Protein AF-0000000080184256 (afdb_homodimer)

Organism: NCBI:txid722731

pLDDT: mean 94.38, std 9.39, range [36.94, 98.94]

Structure (mmCIF, N/CA/C/O backbone):
data_AF-0000000080184256-model_v1
#
loop_
_entity.id
_entity.type
_entity.pdbx_description
1 polymer 'Putative carboxymuconolactone decarboxylase'
#
loop_
_atom_site.group_PDB
_atom_site.id
_atom_site.type_symbol
_atom_site.label_atom_id
_atom_site.label_alt_id
_atom_site.label_comp_id
_atom_site.label_asym_id
_atom_site.label_entity_id
_atom_site.label_seq_id
_atom_site.pdbx_PDB_ins_code
_atom_site.Cartn_x
_atom_site.Cartn_y
_atom_site.Cartn_z
_atom_site.occupancy
_atom_site.B_iso_or_equiv
_atom_site.auth_seq_id
_atom_site.auth_comp_id
_atom_site.auth_asym_id
_atom_site.auth_atom_id
_atom_site.pdbx_PDB_model_num
ATOM 1 N N . MET A 1 1 ? -22.781 -6.664 2.838 1 83.06 1 MET A N 1
ATOM 2 C CA . MET A 1 1 ? -22.875 -5.781 1.681 1 83.06 1 MET A CA 1
ATOM 3 C C . MET A 1 1 ? -21.844 -4.664 1.752 1 83.06 1 MET A C 1
ATOM 5 O O . MET A 1 1 ? -21.531 -4.168 2.836 1 83.06 1 MET A O 1
ATOM 9 N N . THR A 1 2 ? -21.312 -4.293 0.529 1 95.5 2 THR A N 1
ATOM 10 C CA . THR A 1 2 ? -20.312 -3.225 0.438 1 95.5 2 THR A CA 1
ATOM 11 C C . THR A 1 2 ? -20.828 -1.952 1.104 1 95.5 2 THR A C 1
ATOM 13 O O . THR A 1 2 ? -21.969 -1.535 0.863 1 95.5 2 THR A O 1
ATOM 16 N N . ARG A 1 3 ? -20.062 -1.325 1.832 1 97.38 3 ARG A N 1
ATOM 17 C CA . ARG A 1 3 ? -20.5 -0.278 2.75 1 97.38 3 ARG A CA 1
ATOM 18 C C . ARG A 1 3 ? -20.578 1.072 2.045 1 97.38 3 ARG A C 1
ATOM 20 O O . ARG A 1 3 ? -21.078 2.047 2.609 1 97.38 3 ARG A O 1
ATOM 27 N N . ILE A 1 4 ? -20.031 1.193 0.877 1 96.19 4 ILE A N 1
ATOM 28 C CA . ILE A 1 4 ? -20.094 2.404 0.067 1 96.19 4 ILE A CA 1
ATOM 29 C C . ILE A 1 4 ? -20.609 2.062 -1.331 1 96.19 4 ILE A C 1
ATOM 31 O O . ILE A 1 4 ? -20.266 1.012 -1.882 1 96.19 4 ILE A O 1
ATOM 35 N N . PRO A 1 5 ? -21.422 2.965 -1.896 1 94.62 5 PRO A N 1
ATOM 36 C CA . PRO A 1 5 ? -21.828 2.688 -3.273 1 94.62 5 PRO A CA 1
ATOM 37 C C . PRO A 1 5 ? -20.656 2.596 -4.238 1 94.62 5 PRO A C 1
ATOM 39 O O . PRO A 1 5 ? -19.688 3.359 -4.121 1 94.62 5 PRO A O 1
ATOM 42 N N . LEU A 1 6 ? -20.719 1.631 -5.102 1 93.94 6 LEU A N 1
ATOM 43 C CA . LEU A 1 6 ? -19.719 1.516 -6.156 1 93.94 6 LEU A CA 1
ATOM 44 C C . LEU A 1 6 ? -20.031 2.471 -7.305 1 93.94 6 LEU A C 1
ATOM 46 O O . LEU A 1 6 ? -21.203 2.744 -7.594 1 93.94 6 LEU A O 1
ATOM 50 N N . ALA A 1 7 ? -18.938 3.023 -7.816 1 85.06 7 ALA A N 1
ATOM 51 C CA . ALA A 1 7 ? -19.078 4.004 -8.891 1 85.06 7 ALA A CA 1
ATOM 52 C C . ALA A 1 7 ? -20.094 3.543 -9.93 1 85.06 7 ALA A C 1
ATOM 54 O O . ALA A 1 7 ? -20.031 2.404 -10.398 1 85.06 7 ALA A O 1
ATOM 55 N N . SER A 1 8 ? -20.953 4.422 -10.18 1 80.06 8 SER A N 1
ATOM 56 C CA . SER A 1 8 ? -22.062 4.113 -11.078 1 80.06 8 SER A CA 1
ATOM 57 C C . SER A 1 8 ? -22.328 5.266 -12.039 1 80.06 8 SER A C 1
ATOM 59 O O . SER A 1 8 ? -23.125 5.125 -12.977 1 80.06 8 SER A O 1
ATOM 61 N N . THR A 1 9 ? -21.547 6.344 -11.742 1 74.56 9 THR A N 1
ATOM 62 C CA . THR A 1 9 ? -21.734 7.465 -12.664 1 74.56 9 THR A CA 1
ATOM 63 C C . THR A 1 9 ? -21.016 7.207 -13.984 1 74.56 9 THR A C 1
ATOM 65 O O . THR A 1 9 ? -20.047 6.457 -14.031 1 74.56 9 THR A O 1
ATOM 68 N N . ASP A 1 10 ? -21.469 7.984 -14.859 1 74.88 10 ASP A N 1
ATOM 69 C CA . ASP A 1 10 ? -20.906 7.836 -16.203 1 74.88 10 ASP A CA 1
ATOM 70 C C . ASP A 1 10 ? -19.406 8.164 -16.203 1 74.88 10 ASP A C 1
ATOM 72 O O . ASP A 1 10 ? -18.609 7.441 -16.797 1 74.88 10 ASP A O 1
ATOM 76 N N . GLN A 1 11 ? -19.078 9.234 -15.508 1 74.56 11 GLN A N 1
ATOM 77 C CA . GLN A 1 11 ? -17.672 9.648 -15.5 1 74.56 11 GLN A CA 1
ATOM 78 C C . GLN A 1 11 ? -16.797 8.594 -14.836 1 74.56 11 GLN A C 1
ATOM 80 O O . GLN A 1 11 ? -15.727 8.258 -15.352 1 74.56 11 GLN A O 1
ATOM 85 N N . GLN A 1 12 ? -17.234 8.094 -13.75 1 77.5 12 GLN A N 1
ATOM 86 C CA . GLN A 1 12 ? -16.484 7.059 -13.047 1 77.5 12 GLN A CA 1
ATOM 87 C C . GLN A 1 12 ? -16.406 5.777 -13.875 1 77.5 12 GLN A C 1
ATOM 89 O O . GLN A 1 12 ? -15.352 5.145 -13.961 1 77.5 12 GLN A O 1
ATOM 94 N N . LEU A 1 13 ? -17.438 5.578 -14.438 1 76.88 13 LEU A N 1
ATOM 95 C CA . LEU A 1 13 ? -17.516 4.34 -15.203 1 76.88 13 LEU A CA 1
ATOM 96 C C . LEU A 1 13 ? -16.672 4.426 -16.469 1 76.88 13 LEU A C 1
ATOM 98 O O . LEU A 1 13 ? -16.125 3.424 -16.922 1 76.88 13 LEU A O 1
ATOM 102 N N . GLU A 1 14 ? -16.578 5.582 -17.016 1 80 14 GLU A N 1
ATOM 103 C CA . GLU A 1 14 ? -15.742 5.75 -18.203 1 80 14 GLU A CA 1
ATOM 104 C C . GLU A 1 14 ? -14.281 5.441 -17.891 1 80 14 GLU A C 1
ATOM 106 O O . GLU A 1 14 ? -13.594 4.805 -18.703 1 80 14 GLU A O 1
ATOM 111 N N . ARG A 1 15 ? -13.781 5.836 -16.766 1 80.75 15 ARG A N 1
ATOM 112 C CA . ARG A 1 15 ? -12.422 5.535 -16.344 1 80.75 15 ARG A CA 1
ATOM 113 C C . ARG A 1 15 ? -12.203 4.031 -16.203 1 80.75 15 ARG A C 1
ATOM 115 O O . ARG A 1 15 ? -11.195 3.5 -16.656 1 80.75 15 ARG A O 1
ATOM 122 N N . VAL A 1 16 ? -13.164 3.453 -15.625 1 85 16 VAL A N 1
ATOM 123 C CA . VAL A 1 16 ? -13.102 2.012 -15.398 1 85 16 VAL A CA 1
ATOM 124 C C . VAL A 1 16 ? -13.18 1.272 -16.734 1 85 16 VAL A C 1
ATOM 126 O O . VAL A 1 16 ? -12.445 0.312 -16.953 1 85 16 VAL A O 1
ATOM 129 N N . ARG A 1 17 ? -14.047 1.741 -17.594 1 80.69 17 ARG A N 1
ATOM 130 C CA . ARG A 1 17 ? -14.242 1.104 -18.891 1 80.69 17 ARG A CA 1
ATOM 131 C C . ARG A 1 17 ? -12.969 1.177 -19.734 1 80.69 17 ARG A C 1
ATOM 133 O O . ARG A 1 17 ? -12.641 0.235 -20.453 1 80.69 17 ARG A O 1
ATOM 140 N N . GLN A 1 18 ? -12.312 2.193 -19.641 1 79.38 18 GLN A N 1
ATOM 141 C CA . GLN A 1 18 ? -11.062 2.361 -20.375 1 79.38 18 GLN A CA 1
ATOM 142 C C . GLN A 1 18 ? -10.023 1.345 -19.906 1 79.38 18 GLN A C 1
ATOM 144 O O . GLN A 1 18 ? -9.234 0.849 -20.719 1 79.38 18 GLN A O 1
ATOM 149 N N . LEU A 1 19 ? -10.133 0.995 -18.703 1 80.25 19 LEU A N 1
ATOM 150 C CA . LEU A 1 19 ? -9.172 0.064 -18.141 1 80.25 19 LEU A CA 1
ATOM 151 C C . LEU A 1 19 ? -9.547 -1.378 -18.469 1 80.25 19 LEU A C 1
ATOM 153 O O . LEU A 1 19 ? -8.664 -2.232 -18.609 1 80.25 19 LEU A O 1
ATOM 157 N N . THR A 1 20 ? -10.82 -1.619 -18.594 1 80.56 20 THR A N 1
ATOM 158 C CA . THR A 1 20 ? -11.273 -3.002 -18.719 1 80.56 20 THR A CA 1
ATOM 159 C C . THR A 1 20 ? -11.562 -3.352 -20.172 1 80.56 20 THR A C 1
ATOM 161 O O . THR A 1 20 ? -11.828 -4.512 -20.5 1 80.56 20 THR A O 1
ATOM 164 N N . GLY A 1 21 ? -11.453 -2.441 -21.047 1 75.81 21 GLY A N 1
ATOM 165 C CA . GLY A 1 21 ? -11.766 -2.691 -22.438 1 75.81 21 GLY A CA 1
ATOM 166 C C . GLY A 1 21 ? -13.219 -3.051 -22.672 1 75.81 21 GLY A C 1
ATOM 167 O O . GLY A 1 21 ? -13.531 -3.875 -23.547 1 75.81 21 GLY A O 1
ATOM 168 N N . GLY A 1 22 ? -14.055 -2.631 -21.875 1 70.5 22 GLY A N 1
ATOM 169 C CA . GLY A 1 22 ? -15.477 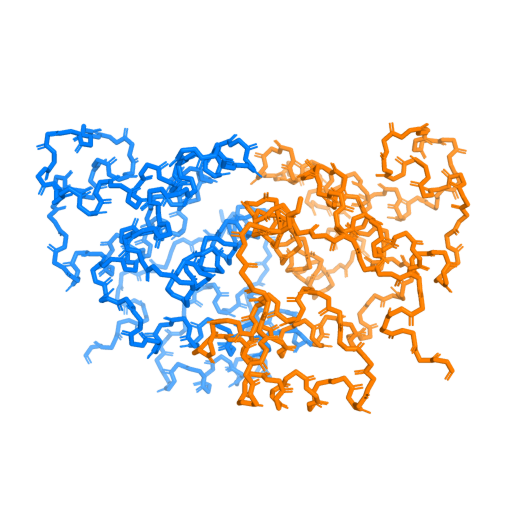-2.854 -22.078 1 70.5 22 GLY A CA 1
ATOM 170 C C . GLY A 1 22 ? -16.016 -4.055 -21.312 1 70.5 22 GLY A C 1
ATOM 171 O O . GLY A 1 22 ? -17.219 -4.293 -21.281 1 70.5 22 GLY A O 1
ATOM 172 N N . ARG A 1 23 ? -15.156 -4.754 -20.75 1 77.25 23 ARG A N 1
ATOM 173 C CA . ARG A 1 23 ? -15.617 -5.867 -19.922 1 77.25 23 ARG A CA 1
ATOM 174 C C . ARG A 1 23 ? -16.266 -5.371 -18.641 1 77.25 23 ARG A C 1
ATOM 176 O O . ARG A 1 23 ? -16.109 -4.207 -18.266 1 77.25 23 ARG A O 1
ATOM 183 N N . ARG A 1 24 ? -17.094 -6.238 -18.109 1 81.31 24 ARG A N 1
ATOM 184 C CA . ARG A 1 24 ? -17.688 -5.875 -16.828 1 81.31 24 ARG A CA 1
ATOM 185 C C . ARG A 1 24 ? -16.609 -5.602 -15.781 1 81.31 24 ARG A C 1
ATOM 187 O O . ARG A 1 24 ? -15.773 -6.461 -15.508 1 81.31 24 ARG A O 1
ATOM 194 N N . PRO A 1 25 ? -16.75 -4.445 -15.25 1 87.81 25 PRO A N 1
ATOM 195 C CA . PRO A 1 25 ? -15.664 -4.066 -14.336 1 87.81 25 PRO A CA 1
ATOM 196 C C . PRO A 1 25 ? -15.727 -4.809 -13 1 87.81 25 PRO A C 1
ATOM 198 O O . PRO A 1 25 ? -16.828 -5.062 -12.484 1 87.81 25 PRO A O 1
ATOM 201 N N . LEU A 1 26 ? -14.609 -5.141 -12.492 1 92.62 26 LEU A N 1
ATOM 202 C CA . LEU A 1 26 ? -14.484 -5.684 -11.148 1 92.62 26 LEU A CA 1
ATOM 203 C C . LEU A 1 26 ? -14.969 -4.68 -10.102 1 92.62 26 LEU A C 1
ATOM 205 O O . LEU A 1 26 ? -14.836 -3.469 -10.297 1 92.62 26 LEU A O 1
ATOM 209 N N . ASN A 1 27 ? -15.469 -5.152 -9.039 1 94.88 27 ASN A N 1
ATOM 210 C CA . ASN A 1 27 ? -15.945 -4.305 -7.945 1 94.88 27 ASN A CA 1
ATOM 211 C C . ASN A 1 27 ? -14.82 -3.428 -7.395 1 94.88 27 ASN A C 1
ATOM 213 O O . ASN A 1 27 ? -15.062 -2.287 -6.996 1 94.88 27 ASN A O 1
ATOM 217 N N . VAL A 1 28 ? -13.578 -3.943 -7.359 1 96.88 28 VAL A N 1
ATOM 218 C CA . VAL A 1 28 ? -12.469 -3.162 -6.816 1 96.88 28 VAL A CA 1
ATOM 219 C C . VAL A 1 28 ? -12.242 -1.924 -7.68 1 96.88 28 VAL A C 1
ATOM 221 O O . VAL A 1 28 ? -11.945 -0.843 -7.16 1 96.88 28 VAL A O 1
ATOM 224 N N . LEU A 1 29 ? -12.352 -2.074 -8.969 1 95.69 29 LEU A N 1
ATOM 225 C CA . LEU A 1 29 ? -12.18 -0.935 -9.859 1 95.69 29 LEU A CA 1
ATOM 226 C C . LEU A 1 29 ? -13.289 0.093 -9.648 1 95.69 29 LEU A C 1
ATOM 228 O O . LEU A 1 29 ? -13.023 1.296 -9.586 1 95.69 29 LEU A O 1
ATOM 232 N N . ARG A 1 30 ? -14.477 -0.4 -9.523 1 94.62 30 ARG A N 1
ATOM 233 C CA . ARG A 1 30 ? -15.602 0.495 -9.305 1 94.62 30 ARG A CA 1
ATOM 234 C C . ARG A 1 30 ? -15.5 1.182 -7.945 1 94.62 30 ARG A C 1
ATOM 236 O O . ARG A 1 30 ? -15.914 2.334 -7.793 1 94.62 30 ARG A O 1
ATOM 243 N N . LEU A 1 31 ? -15.055 0.489 -6.953 1 97.31 31 LEU A N 1
ATOM 244 C CA . LEU A 1 31 ? -14.836 1.073 -5.633 1 97.31 31 LEU A CA 1
ATOM 245 C C . LEU A 1 31 ? -13.828 2.211 -5.703 1 97.31 31 LEU A C 1
ATOM 247 O O . LEU A 1 31 ? -14.109 3.326 -5.258 1 97.31 31 LEU A O 1
ATOM 251 N N . LEU A 1 32 ? -12.688 1.913 -6.301 1 97.62 32 LEU A N 1
ATOM 252 C CA . LEU A 1 32 ? -11.586 2.867 -6.262 1 97.62 32 LEU A CA 1
ATOM 253 C C . LEU A 1 32 ? -11.852 4.043 -7.199 1 97.62 32 LEU A C 1
ATOM 255 O O . LEU A 1 32 ? -11.336 5.141 -6.984 1 97.62 32 LEU A O 1
ATOM 259 N N . ALA A 1 33 ? -12.711 3.832 -8.156 1 95.69 33 ALA A N 1
ATOM 260 C CA . ALA A 1 33 ? -13.102 4.902 -9.062 1 95.69 33 ALA A CA 1
ATOM 261 C C . ALA A 1 33 ? -13.891 5.988 -8.328 1 95.69 33 ALA A C 1
ATOM 263 O O . ALA A 1 33 ? -14.094 7.082 -8.859 1 95.69 33 ALA A O 1
ATOM 264 N N . ASN A 1 34 ? -14.328 5.742 -7.113 1 96.19 34 ASN A N 1
ATOM 265 C CA . ASN A 1 34 ? -14.945 6.766 -6.277 1 96.19 34 ASN A CA 1
ATOM 266 C C . ASN A 1 34 ? -13.961 7.871 -5.918 1 96.19 34 ASN A C 1
ATOM 268 O O . ASN A 1 34 ? -14.359 8.953 -5.488 1 96.19 34 ASN A O 1
ATOM 272 N N . ALA A 1 35 ? -12.664 7.598 -6.016 1 97.38 35 ALA A N 1
ATOM 273 C CA . ALA A 1 35 ? -11.617 8.594 -5.785 1 97.38 35 ALA A CA 1
ATOM 274 C C . ALA A 1 35 ? -10.945 8.992 -7.098 1 97.38 35 ALA A C 1
ATOM 276 O O . ALA A 1 35 ? -9.797 8.641 -7.348 1 97.38 35 ALA A O 1
ATOM 277 N N . PRO A 1 36 ? -11.578 9.836 -7.828 1 95.31 36 PRO A N 1
ATOM 278 C CA . PRO A 1 36 ? -11.141 10.078 -9.203 1 95.31 36 PRO A CA 1
ATOM 279 C C . PRO A 1 36 ? -9.781 10.773 -9.273 1 95.31 36 PRO A C 1
ATOM 281 O O . PRO A 1 36 ? -9.055 10.625 -10.266 1 95.31 36 PRO A O 1
ATOM 284 N N . ASN A 1 37 ? -9.375 11.445 -8.242 1 96.94 37 ASN A N 1
ATOM 285 C CA . ASN A 1 37 ? -8.133 12.211 -8.289 1 96.94 37 ASN A CA 1
ATOM 286 C C . ASN A 1 37 ? -6.914 11.312 -8.148 1 96.94 37 ASN A C 1
ATOM 288 O O . ASN A 1 37 ? -5.793 11.727 -8.461 1 96.94 37 ASN A O 1
ATOM 292 N N . VAL A 1 38 ? -7.137 10.078 -7.695 1 97.62 38 VAL A N 1
ATOM 293 C CA . VAL A 1 38 ? -5.961 9.25 -7.473 1 97.62 38 VAL A CA 1
ATOM 294 C C . VAL A 1 38 ? -6.137 7.906 -8.172 1 97.62 38 VAL A C 1
ATOM 296 O O . VAL A 1 38 ? -5.176 7.145 -8.32 1 97.62 38 VAL A O 1
ATOM 299 N N . PHE A 1 39 ? -7.328 7.621 -8.719 1 97.31 39 PHE A N 1
ATOM 300 C CA . PHE A 1 39 ? -7.68 6.332 -9.305 1 97.31 39 PHE A CA 1
ATOM 301 C C . PHE A 1 39 ? -6.742 5.992 -10.453 1 97.31 39 PHE A C 1
ATOM 303 O O . PHE A 1 39 ? -6.219 4.879 -10.531 1 97.31 39 PHE A O 1
ATOM 310 N N . ASP A 1 40 ? -6.504 6.969 -11.344 1 95.88 40 ASP A N 1
ATOM 311 C CA . ASP A 1 40 ? -5.711 6.688 -12.539 1 95.88 40 ASP A CA 1
ATOM 312 C C . ASP A 1 40 ? -4.285 6.289 -12.172 1 95.88 40 ASP A C 1
ATOM 314 O O . ASP A 1 40 ? -3.705 5.395 -12.797 1 95.88 40 ASP A O 1
ATOM 318 N N . GLY A 1 41 ? -3.711 6.965 -11.188 1 97.06 41 GLY A N 1
ATOM 319 C CA . GLY A 1 41 ? -2.391 6.582 -10.719 1 97.06 41 GLY A CA 1
ATOM 320 C C . GLY A 1 41 ? -2.346 5.172 -10.156 1 97.06 41 GLY A C 1
ATOM 321 O O . GLY A 1 41 ? -1.423 4.41 -10.453 1 97.06 41 GLY A O 1
ATOM 322 N N . TRP A 1 42 ? -3.324 4.848 -9.375 1 98 42 TRP A N 1
ATOM 323 C CA . TRP A 1 42 ? -3.4 3.494 -8.836 1 98 42 TRP A CA 1
ATOM 324 C C . TRP A 1 42 ? -3.52 2.467 -9.953 1 98 42 TRP A C 1
ATOM 326 O O . TRP A 1 42 ? -2.854 1.43 -9.93 1 98 42 TRP A O 1
ATOM 336 N N . ALA A 1 43 ? -4.41 2.783 -10.875 1 96.62 43 ALA A N 1
ATOM 337 C CA . ALA A 1 43 ? -4.645 1.864 -11.984 1 96.62 43 ALA A CA 1
ATOM 338 C C . ALA A 1 43 ? -3.373 1.649 -12.805 1 96.62 43 ALA A C 1
ATOM 340 O O . ALA A 1 43 ? -3.105 0.539 -13.266 1 96.62 43 ALA A O 1
ATOM 341 N N . GLU A 1 44 ? -2.615 2.66 -12.977 1 96.31 44 GLU A N 1
ATOM 342 C CA . GLU A 1 44 ? -1.348 2.541 -13.688 1 96.31 44 GLU A CA 1
ATOM 343 C C . GLU A 1 44 ? -0.376 1.631 -12.945 1 96.31 44 GLU A C 1
ATOM 345 O O . GLU A 1 44 ? 0.303 0.805 -13.555 1 96.31 44 GLU A O 1
ATOM 350 N N . LEU A 1 45 ? -0.278 1.787 -11.672 1 98.25 45 LEU A N 1
ATOM 351 C CA . LEU A 1 45 ? 0.587 0.928 -10.867 1 98.25 45 LEU A CA 1
ATOM 352 C C . LEU A 1 45 ? 0.128 -0.525 -10.945 1 98.25 45 LEU A C 1
ATOM 354 O O . LEU A 1 45 ? 0.938 -1.426 -11.172 1 98.25 45 LEU A O 1
ATOM 358 N N . ALA A 1 46 ? -1.187 -0.732 -10.766 1 97.25 46 ALA A N 1
ATOM 359 C CA . ALA A 1 46 ? -1.732 -2.086 -10.836 1 97.25 46 ALA A CA 1
ATOM 360 C C . ALA A 1 46 ? -1.463 -2.723 -12.195 1 97.25 46 ALA A C 1
ATOM 362 O O . ALA A 1 46 ? -1.035 -3.877 -12.273 1 97.25 46 ALA A O 1
ATOM 363 N N . GLY A 1 47 ? -1.716 -1.933 -13.211 1 96.06 47 GLY A N 1
ATOM 364 C CA . GLY A 1 47 ? -1.434 -2.428 -14.547 1 96.06 47 GLY A CA 1
ATOM 365 C C . GLY A 1 47 ? 0.028 -2.775 -14.758 1 96.06 47 GLY A C 1
ATOM 366 O O . GLY A 1 47 ? 0.346 -3.789 -15.383 1 96.06 47 GLY A O 1
ATOM 367 N N . ALA A 1 48 ? 0.933 -1.969 -14.266 1 97.56 48 ALA A N 1
ATOM 368 C CA . ALA A 1 48 ? 2.369 -2.201 -14.398 1 97.56 48 ALA A CA 1
ATOM 369 C C . ALA A 1 48 ? 2.781 -3.494 -13.703 1 97.56 48 ALA A C 1
ATOM 371 O O . ALA A 1 48 ? 3.613 -4.246 -14.219 1 97.56 48 ALA A O 1
ATOM 372 N N . ILE A 1 49 ? 2.211 -3.77 -12.547 1 98.19 49 ILE A N 1
ATOM 373 C CA . ILE A 1 49 ? 2.527 -4.973 -11.789 1 98.19 49 ILE A CA 1
ATOM 374 C C . ILE A 1 49 ? 2.145 -6.211 -12.602 1 98.19 49 ILE A C 1
ATOM 376 O O . ILE A 1 49 ? 2.922 -7.164 -12.688 1 98.19 49 ILE A O 1
ATOM 380 N N . PHE A 1 50 ? 1.035 -6.16 -13.258 1 96.31 50 PHE A N 1
ATOM 381 C CA . PHE A 1 50 ? 0.55 -7.328 -13.977 1 96.31 50 PHE A CA 1
ATOM 382 C C . PHE A 1 50 ? 1.23 -7.449 -15.336 1 96.31 50 PHE A C 1
ATOM 384 O O . PHE A 1 50 ? 1.354 -8.547 -15.883 1 96.31 50 PHE A O 1
ATOM 391 N N . ALA A 1 51 ? 1.727 -6.387 -15.859 1 96.94 51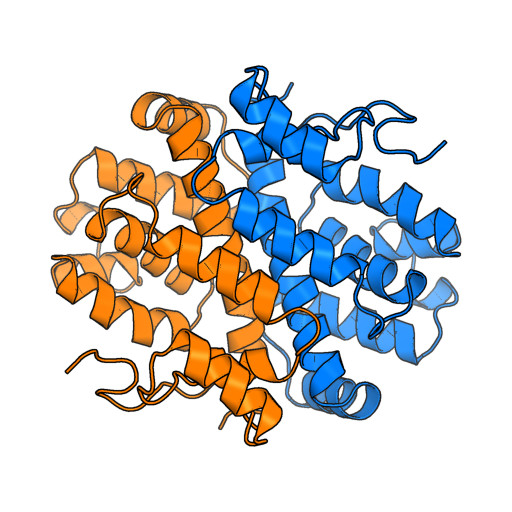 ALA A N 1
ATOM 392 C CA . ALA A 1 51 ? 2.389 -6.398 -17.156 1 96.94 51 ALA A CA 1
ATOM 393 C C . ALA A 1 51 ? 3.879 -6.691 -17.016 1 96.94 51 ALA A C 1
ATOM 395 O O . ALA A 1 51 ? 4.559 -6.996 -18 1 96.94 51 ALA A O 1
ATOM 396 N N . SER A 1 52 ? 4.395 -6.574 -15.805 1 98.25 52 SER A N 1
ATOM 397 C CA . SER A 1 52 ? 5.832 -6.715 -15.578 1 98.25 52 SER A CA 1
ATOM 398 C C . SER A 1 52 ? 6.312 -8.117 -15.922 1 98.25 52 SER A C 1
ATOM 400 O O . SER A 1 52 ? 5.695 -9.109 -15.523 1 98.25 52 SER A O 1
ATOM 402 N N . PRO A 1 53 ? 7.383 -8.203 -16.656 1 98.19 53 PRO A N 1
ATOM 403 C CA . PRO A 1 53 ? 7.953 -9.508 -16.984 1 98.19 53 PRO A CA 1
ATOM 404 C C . PRO A 1 53 ? 8.875 -10.047 -15.891 1 98.19 53 PRO A C 1
ATOM 406 O O . PRO A 1 53 ? 9.469 -11.117 -16.047 1 98.19 53 PRO A O 1
ATOM 409 N N . THR A 1 54 ? 9.055 -9.328 -14.758 1 98.5 54 THR A N 1
ATOM 410 C CA . THR A 1 54 ? 10.039 -9.664 -13.734 1 98.5 54 THR A CA 1
ATOM 411 C C . THR A 1 54 ? 9.727 -11.016 -13.102 1 98.5 54 THR A C 1
ATOM 413 O O . THR A 1 54 ? 10.633 -11.812 -12.844 1 98.5 54 THR A O 1
ATOM 416 N N . PHE A 1 55 ? 8.438 -11.211 -12.852 1 98.56 55 PHE A N 1
ATOM 417 C CA . PHE A 1 55 ? 7.988 -12.469 -12.266 1 98.56 55 PHE A CA 1
ATOM 418 C C . PHE A 1 55 ? 7.02 -13.188 -13.203 1 98.56 55 PHE A C 1
ATOM 420 O O . PHE A 1 55 ? 6.246 -12.539 -13.914 1 98.56 55 PHE A O 1
ATOM 427 N N . SER A 1 56 ? 7.117 -14.523 -13.242 1 98.56 56 SER A N 1
ATOM 428 C CA . SER A 1 56 ? 6.051 -15.289 -13.891 1 98.56 56 SER A CA 1
ATOM 429 C C . SER A 1 56 ? 4.703 -15.016 -13.234 1 98.56 56 SER A C 1
ATOM 431 O O . SER A 1 56 ? 4.641 -14.602 -12.07 1 98.56 56 SER A O 1
ATOM 433 N N . ALA A 1 57 ? 3.639 -15.242 -14.031 1 98.44 57 ALA A N 1
ATOM 434 C CA . ALA A 1 57 ? 2.299 -15.125 -13.461 1 98.44 57 ALA A CA 1
ATOM 435 C C . ALA A 1 57 ? 2.154 -15.984 -12.211 1 98.44 57 ALA A C 1
ATOM 437 O O . ALA A 1 57 ? 1.536 -15.57 -11.227 1 98.44 57 ALA A O 1
ATOM 438 N N . ARG A 1 58 ? 2.732 -17.141 -12.273 1 98.69 58 ARG A N 1
ATOM 439 C CA . ARG A 1 58 ? 2.654 -18.078 -11.156 1 98.69 58 ARG A CA 1
ATOM 440 C C . ARG A 1 58 ? 3.283 -17.469 -9.898 1 98.69 58 ARG A C 1
ATOM 442 O O . ARG A 1 58 ? 2.652 -17.422 -8.844 1 98.69 58 ARG A O 1
ATOM 449 N N . LEU A 1 59 ? 4.52 -16.938 -9.945 1 98.88 59 LEU A N 1
ATOM 450 C CA . LEU A 1 59 ? 5.199 -16.422 -8.766 1 98.88 59 LEU A CA 1
ATOM 451 C C . LEU A 1 59 ? 4.523 -15.148 -8.266 1 98.88 59 LEU A C 1
ATOM 453 O O . LEU A 1 59 ? 4.426 -14.922 -7.059 1 98.88 59 LEU A O 1
ATOM 457 N N . ARG A 1 60 ? 4.035 -14.328 -9.203 1 98.88 60 ARG A N 1
ATOM 458 C CA . ARG A 1 60 ? 3.271 -13.148 -8.812 1 98.88 60 ARG A CA 1
ATOM 459 C C . ARG A 1 60 ? 2.062 -13.539 -7.965 1 98.88 60 ARG A C 1
ATOM 461 O O . ARG A 1 60 ? 1.798 -12.922 -6.93 1 98.88 60 ARG A O 1
ATOM 468 N N . GLU A 1 61 ? 1.333 -14.578 -8.406 1 98.81 61 GLU A N 1
ATOM 469 C CA . GLU A 1 61 ? 0.141 -14.992 -7.68 1 98.81 61 GLU A CA 1
ATOM 470 C C . GLU A 1 61 ? 0.511 -15.672 -6.359 1 98.81 61 GLU A C 1
ATOM 472 O O . GLU A 1 61 ? -0.216 -15.555 -5.371 1 98.81 61 GLU A O 1
ATOM 477 N N . VAL A 1 62 ? 1.705 -16.375 -6.305 1 98.94 62 VAL A N 1
ATOM 478 C CA . VAL A 1 62 ? 2.207 -16.891 -5.039 1 98.94 62 VAL A CA 1
ATOM 479 C C . VAL A 1 62 ? 2.346 -15.758 -4.031 1 98.94 62 VAL A C 1
ATOM 481 O O . VAL A 1 62 ? 1.878 -15.859 -2.896 1 98.94 62 VAL A O 1
ATOM 484 N N . ILE A 1 63 ? 2.926 -14.625 -4.418 1 98.94 63 ILE A N 1
ATOM 485 C CA . ILE A 1 63 ? 3.154 -13.461 -3.566 1 98.94 63 ILE A CA 1
ATOM 486 C C . ILE A 1 63 ? 1.816 -12.859 -3.143 1 98.94 63 ILE A C 1
ATOM 488 O O . ILE A 1 63 ? 1.563 -12.672 -1.95 1 98.94 63 ILE A O 1
ATOM 492 N N . ILE A 1 64 ? 0.954 -12.648 -4.09 1 98.94 64 ILE A N 1
ATOM 493 C CA . ILE A 1 64 ? -0.287 -11.914 -3.857 1 98.94 64 ILE A CA 1
ATOM 494 C C . ILE A 1 64 ? -1.214 -12.734 -2.967 1 98.94 64 ILE A C 1
ATOM 496 O O . ILE A 1 64 ? -1.824 -12.203 -2.037 1 98.94 64 ILE A O 1
ATOM 500 N N . LEU A 1 65 ? -1.325 -14.031 -3.205 1 98.94 65 LEU A N 1
ATOM 501 C CA . LEU A 1 65 ? -2.178 -14.891 -2.391 1 98.94 65 LEU A CA 1
ATOM 502 C C . LEU A 1 65 ? -1.683 -14.938 -0.949 1 98.94 65 LEU A C 1
ATOM 504 O O . LEU A 1 65 ? -2.482 -14.883 -0.012 1 98.94 65 LEU A O 1
ATOM 508 N N . ARG A 1 66 ? -0.372 -15.047 -0.75 1 98.94 66 ARG A N 1
ATOM 509 C CA . ARG A 1 66 ? 0.153 -15.102 0.611 1 98.94 66 ARG A CA 1
ATOM 510 C C . ARG A 1 66 ? -0.116 -13.797 1.354 1 98.94 66 ARG A C 1
ATOM 512 O O . ARG A 1 66 ? -0.519 -13.812 2.518 1 98.94 66 ARG A O 1
ATOM 519 N N . VAL A 1 67 ? 0.066 -12.672 0.664 1 98.94 67 VAL A N 1
ATOM 520 C CA . VAL A 1 67 ? -0.208 -11.375 1.267 1 98.94 67 VAL A CA 1
ATOM 521 C C . VAL A 1 67 ? -1.69 -11.266 1.618 1 98.94 67 VAL A C 1
ATOM 523 O O . VAL A 1 67 ? -2.045 -10.844 2.721 1 98.94 67 VAL A O 1
ATOM 526 N N . GLY A 1 68 ? -2.57 -11.625 0.604 1 98.81 68 GLY A N 1
ATOM 527 C CA . GLY A 1 68 ? -4.004 -11.57 0.848 1 98.81 68 GLY A CA 1
ATOM 528 C C . GLY A 1 68 ? -4.43 -12.367 2.066 1 98.81 68 GLY A C 1
ATOM 529 O O . GLY A 1 68 ? -5.312 -11.945 2.814 1 98.81 68 GLY A O 1
ATOM 530 N N . HIS A 1 69 ? -3.816 -13.516 2.277 1 98.81 69 HIS A N 1
ATOM 531 C CA . HIS A 1 69 ? -4.094 -14.344 3.447 1 98.81 69 HIS A CA 1
ATOM 532 C C . HIS A 1 69 ? -3.637 -13.656 4.727 1 98.81 69 HIS A C 1
ATOM 534 O O . HIS A 1 69 ? -4.395 -13.57 5.699 1 98.81 69 HIS A O 1
ATOM 540 N N . LEU A 1 70 ? -2.422 -13.156 4.758 1 98.69 70 LEU A N 1
ATOM 541 C CA . LEU A 1 70 ? -1.829 -12.57 5.953 1 98.69 70 LEU A CA 1
ATOM 542 C C . LEU A 1 70 ? -2.562 -11.297 6.352 1 98.69 70 LEU A C 1
ATOM 544 O O . LEU A 1 70 ? -2.6 -10.938 7.531 1 98.69 70 LEU A O 1
ATOM 548 N N . GLN A 1 71 ? -3.225 -10.672 5.379 1 98.56 71 GLN A N 1
ATOM 549 C CA . GLN A 1 71 ? -3.996 -9.453 5.629 1 98.56 71 GLN A CA 1
ATOM 550 C C . GLN A 1 71 ? -5.473 -9.781 5.844 1 98.56 71 GLN A C 1
ATOM 552 O O . GLN A 1 71 ? -6.293 -8.875 6 1 98.56 71 GLN A O 1
ATOM 557 N N . ASN A 1 72 ? -5.824 -11.062 5.844 1 98.19 72 ASN A N 1
ATOM 558 C CA . ASN A 1 72 ? -7.203 -11.508 6.023 1 98.19 72 ASN A CA 1
ATOM 559 C C . ASN A 1 72 ? -8.156 -10.758 5.098 1 98.19 72 ASN A C 1
ATOM 561 O O . ASN A 1 72 ? -9.148 -10.18 5.551 1 98.19 72 ASN A O 1
ATOM 565 N N . SER A 1 73 ? -7.855 -10.719 3.84 1 98.5 73 SER A N 1
ATOM 566 C CA . SER A 1 73 ? -8.672 -10.016 2.859 1 98.5 73 SER A CA 1
ATOM 567 C C . SER A 1 73 ? -9.5 -10.992 2.025 1 98.5 73 SER A C 1
ATOM 569 O O . SER A 1 73 ? -9.008 -11.547 1.04 1 98.5 73 SER A O 1
ATOM 571 N N . PRO A 1 74 ? -10.773 -11.156 2.293 1 98.12 74 PRO A N 1
ATOM 572 C CA . PRO A 1 74 ? -11.594 -12.109 1.542 1 98.12 74 PRO A CA 1
ATOM 573 C C . PRO A 1 74 ? -11.68 -11.773 0.056 1 98.12 74 PRO A C 1
ATOM 575 O O . PRO A 1 74 ? -11.641 -12.672 -0.79 1 98.12 74 PRO A O 1
ATOM 578 N N . TYR A 1 75 ? -11.781 -10.555 -0.28 1 98.38 75 TYR A N 1
ATOM 579 C CA . TYR A 1 75 ? -11.922 -10.164 -1.679 1 98.38 75 TYR A CA 1
ATOM 580 C C . TYR A 1 75 ? -10.664 -10.492 -2.469 1 98.38 75 TYR A C 1
ATOM 582 O O . TYR A 1 75 ? -10.734 -11.047 -3.568 1 98.38 75 TYR A O 1
ATOM 590 N N . GLU A 1 76 ? -9.461 -10.086 -1.936 1 98.31 76 GLU A N 1
ATOM 591 C CA . GLU A 1 76 ? -8.211 -10.406 -2.627 1 98.31 76 GLU A CA 1
ATOM 592 C C . GLU A 1 76 ? -8.078 -11.906 -2.854 1 98.31 76 GLU A C 1
ATOM 594 O O . GLU A 1 76 ? -7.691 -12.344 -3.939 1 98.31 76 GLU A O 1
ATOM 599 N N . LEU A 1 77 ? -8.414 -12.648 -1.773 1 98.19 77 LEU A N 1
ATOM 600 C CA . LEU A 1 77 ? -8.273 -14.094 -1.896 1 98.19 77 LEU A CA 1
ATOM 601 C C . LEU A 1 77 ? -9.227 -14.648 -2.953 1 98.19 77 LEU A C 1
ATOM 603 O O . LEU A 1 77 ? -8.82 -15.453 -3.795 1 98.19 77 LEU A O 1
ATOM 607 N N . ALA A 1 78 ? -10.43 -14.203 -2.971 1 97.5 78 ALA A N 1
ATOM 608 C CA . ALA A 1 78 ? -11.414 -14.68 -3.941 1 97.5 78 ALA A CA 1
ATOM 609 C C . ALA A 1 78 ? -10.945 -14.414 -5.371 1 97.5 78 ALA A C 1
ATOM 611 O O . ALA A 1 78 ? -11.07 -15.281 -6.238 1 97.5 78 ALA A O 1
ATOM 612 N N . GLN A 1 79 ? -10.414 -13.266 -5.605 1 96.56 79 GLN A N 1
ATOM 613 C CA . GLN A 1 79 ? -9.969 -12.883 -6.945 1 96.56 79 GLN A CA 1
ATOM 614 C C . GLN A 1 79 ? -8.703 -13.633 -7.34 1 96.56 79 GLN A C 1
ATOM 616 O O . GLN A 1 79 ? -8.602 -14.148 -8.461 1 96.56 79 GLN A O 1
ATOM 621 N N . HIS A 1 80 ? -7.781 -13.812 -6.473 1 98 80 HIS A N 1
ATOM 622 C CA . HIS A 1 80 ? -6.449 -14.258 -6.855 1 98 80 HIS A CA 1
ATOM 623 C C . HIS A 1 80 ? -6.324 -15.773 -6.742 1 98 80 HIS A C 1
ATOM 625 O O . HIS A 1 80 ? -5.383 -16.375 -7.277 1 98 80 HIS A O 1
ATOM 631 N N . VAL A 1 81 ? -7.289 -16.406 -6.059 1 97.62 81 VAL A N 1
ATOM 632 C CA . VAL A 1 81 ? -7.359 -17.859 -6.148 1 97.62 81 VAL A CA 1
ATOM 633 C C . VAL A 1 81 ? -7.629 -18.281 -7.59 1 97.62 81 VAL A C 1
ATOM 635 O O . VAL A 1 81 ? -7.012 -19.219 -8.094 1 97.62 81 VAL A O 1
ATOM 638 N N . VAL A 1 82 ? -8.508 -17.578 -8.258 1 96.44 82 VAL A N 1
ATOM 639 C CA . VAL A 1 82 ? -8.836 -17.844 -9.656 1 96.44 82 VAL A CA 1
ATOM 640 C C . VAL A 1 82 ? -7.617 -17.594 -10.539 1 96.44 82 VAL A C 1
ATOM 642 O O . VAL A 1 82 ? -7.258 -18.422 -11.367 1 96.44 82 VAL A O 1
ATOM 645 N N . LEU A 1 83 ? -6.938 -16.484 -10.336 1 96.62 83 LEU A N 1
ATOM 646 C CA . LEU A 1 83 ? -5.762 -16.125 -11.117 1 96.62 83 LEU A CA 1
ATOM 647 C C . LEU A 1 83 ? -4.605 -17.078 -10.836 1 96.62 83 LEU A C 1
ATOM 649 O O . LEU A 1 83 ? -3.855 -17.438 -11.75 1 96.62 83 LEU A O 1
ATOM 653 N N . GLY A 1 84 ? -4.469 -17.469 -9.508 1 98 84 GLY A N 1
ATOM 654 C CA . GLY A 1 84 ? -3.439 -18.422 -9.148 1 98 84 GLY A CA 1
ATOM 655 C C . GLY A 1 84 ? -3.621 -19.781 -9.812 1 98 84 GLY A C 1
ATOM 656 O O . GLY A 1 84 ? -2.66 -20.359 -10.328 1 98 84 GLY A O 1
ATOM 657 N N . ALA A 1 85 ? -4.852 -20.234 -9.844 1 97.88 85 ALA A N 1
ATOM 658 C CA . ALA A 1 85 ? -5.145 -21.5 -10.516 1 97.88 85 ALA A CA 1
ATOM 659 C C . ALA A 1 85 ? -4.844 -21.406 -12.008 1 97.88 85 ALA A C 1
ATOM 661 O O . ALA A 1 85 ? -4.223 -22.297 -12.586 1 97.88 85 ALA A O 1
ATOM 662 N N . ALA A 1 86 ? -5.23 -20.312 -12.602 1 97.06 86 ALA A N 1
ATOM 663 C CA . ALA A 1 86 ? -4.977 -20.094 -14.023 1 97.06 86 ALA A CA 1
ATOM 664 C C . ALA A 1 86 ? -3.48 -20.031 -14.312 1 97.06 86 ALA A C 1
ATOM 666 O O . ALA A 1 86 ? -3.039 -20.391 -15.406 1 97.06 86 ALA A O 1
ATOM 667 N N . ALA A 1 87 ? -2.676 -19.688 -13.297 1 98.06 87 ALA A N 1
ATOM 668 C CA . ALA A 1 87 ? -1.233 -19.531 -13.461 1 98.06 87 ALA A CA 1
ATOM 669 C C . ALA A 1 87 ? -0.503 -20.844 -13.141 1 98.06 87 ALA A C 1
ATOM 671 O O . ALA A 1 87 ? 0.729 -20.891 -13.172 1 98.06 87 ALA A O 1
ATOM 672 N N . GLY A 1 88 ? -1.273 -21.859 -12.727 1 98.5 88 GLY A N 1
ATOM 673 C CA . GLY A 1 88 ? -0.673 -23.188 -12.594 1 98.5 88 GLY A CA 1
ATOM 674 C C . GLY A 1 88 ? -0.523 -23.625 -11.148 1 98.5 88 GLY A C 1
ATOM 675 O O . GLY A 1 88 ? 0.031 -24.688 -10.875 1 98.5 88 GLY A O 1
ATOM 676 N N . LEU A 1 89 ? -0.977 -22.875 -10.219 1 98.75 89 LEU A N 1
ATOM 677 C CA . LEU A 1 89 ? -0.954 -23.312 -8.828 1 98.75 89 LEU A CA 1
ATOM 678 C C . LEU A 1 89 ? -1.977 -24.422 -8.594 1 98.75 89 LEU A C 1
ATOM 680 O O . LEU A 1 89 ? -3.105 -24.344 -9.086 1 98.75 89 LEU A O 1
ATOM 684 N N . THR A 1 90 ? -1.609 -25.438 -7.855 1 98.62 90 THR A N 1
ATOM 685 C CA . THR A 1 90 ? -2.512 -26.531 -7.516 1 98.62 90 THR A CA 1
ATOM 686 C C . THR A 1 90 ? -3.422 -26.141 -6.355 1 98.62 90 THR A C 1
ATOM 688 O O . THR A 1 90 ? -3.107 -25.219 -5.598 1 98.62 90 THR A O 1
ATOM 691 N N . PRO A 1 91 ? -4.52 -26.859 -6.277 1 98.06 91 PRO A N 1
ATOM 692 C CA . PRO A 1 91 ? -5.379 -26.609 -5.117 1 98.06 91 PRO A CA 1
ATOM 693 C C . PRO A 1 91 ? -4.641 -26.766 -3.791 1 98.06 91 PRO A C 1
ATOM 695 O O . PRO A 1 91 ? -4.871 -25.984 -2.857 1 98.06 91 PRO A O 1
ATOM 698 N N . GLN A 1 92 ? -3.768 -27.703 -3.701 1 98.31 92 GLN A N 1
ATOM 699 C CA . GLN A 1 92 ? -2.982 -27.922 -2.49 1 98.31 92 GLN A CA 1
ATOM 700 C C . GLN A 1 92 ? -2.084 -26.734 -2.193 1 98.31 92 GLN A C 1
ATOM 702 O O . GLN A 1 92 ? -1.946 -26.328 -1.038 1 98.31 92 GLN A O 1
ATOM 707 N N . GLN A 1 93 ? -1.49 -26.188 -3.186 1 98.81 93 GLN A N 1
ATOM 708 C CA . GLN A 1 93 ? -0.629 -25.016 -3.031 1 98.81 93 GLN A CA 1
ATOM 709 C C . GLN A 1 93 ? -1.439 -23.781 -2.639 1 98.81 93 GLN A C 1
ATOM 711 O O . GLN A 1 93 ? -1.027 -23.016 -1.768 1 98.81 93 GLN A O 1
ATOM 716 N N . ILE A 1 94 ? -2.555 -23.609 -3.273 1 98.81 94 ILE A N 1
ATOM 717 C CA . ILE A 1 94 ? -3.422 -22.484 -2.945 1 98.81 94 ILE A CA 1
ATOM 718 C C . ILE A 1 94 ? -3.898 -22.594 -1.499 1 98.81 94 ILE A C 1
ATOM 720 O O . ILE A 1 94 ? -3.877 -21.625 -0.748 1 98.81 94 ILE A O 1
ATOM 724 N N . ASP A 1 95 ? -4.285 -23.828 -1.076 1 98.56 95 ASP A N 1
ATOM 725 C CA . ASP A 1 95 ? -4.676 -24.047 0.311 1 98.56 95 ASP A CA 1
ATOM 726 C C . ASP A 1 95 ? -3.537 -23.703 1.268 1 98.56 95 ASP A C 1
ATOM 728 O O . ASP A 1 95 ? -3.764 -23.094 2.311 1 98.56 95 ASP A O 1
ATOM 732 N N . ALA A 1 96 ? -2.379 -24.094 0.941 1 98.75 96 ALA A N 1
ATOM 733 C CA . ALA A 1 96 ? -1.218 -23.828 1.786 1 98.75 96 ALA A CA 1
ATOM 734 C C . ALA A 1 96 ? -0.937 -22.328 1.867 1 98.75 96 ALA A C 1
ATOM 736 O O . ALA A 1 96 ? -0.671 -21.797 2.947 1 98.75 96 ALA A O 1
ATOM 737 N N . LEU A 1 97 ? -1.01 -21.672 0.73 1 98.88 97 LEU A N 1
ATOM 738 C CA . LEU A 1 97 ? -0.745 -20.234 0.684 1 98.88 97 LEU A CA 1
ATOM 739 C C . LEU A 1 97 ? -1.778 -19.469 1.498 1 98.88 97 LEU A C 1
ATOM 741 O O . LEU A 1 97 ? -1.478 -18.406 2.043 1 98.88 97 LEU A O 1
ATOM 745 N N . THR A 1 98 ? -3.014 -19.984 1.597 1 98.19 98 THR A N 1
ATOM 746 C CA . THR A 1 98 ? -4.125 -19.25 2.182 1 98.19 98 THR A CA 1
ATOM 747 C C . THR A 1 98 ? -4.457 -19.781 3.574 1 98.19 98 THR A C 1
ATOM 749 O O . THR A 1 98 ? -5.535 -19.5 4.105 1 98.19 98 THR A O 1
ATOM 752 N N . GLY A 1 99 ? -3.604 -20.578 4.18 1 96.44 99 GLY A N 1
ATOM 753 C CA . GLY A 1 99 ? -3.623 -20.859 5.609 1 96.44 99 GLY A CA 1
ATOM 754 C C . GLY A 1 99 ? -4.348 -22.141 5.965 1 96.44 99 GLY A C 1
ATOM 755 O O . GLY A 1 99 ? -4.434 -22.5 7.141 1 96.44 99 GLY A O 1
ATOM 756 N N . SER A 1 100 ? -4.828 -22.891 4.957 1 95.38 100 SER A N 1
ATOM 757 C CA . SER A 1 100 ? -5.578 -24.109 5.266 1 95.38 100 SER A CA 1
ATOM 758 C C . SER A 1 100 ? -4.754 -25.359 4.965 1 95.38 100 SER A C 1
ATOM 760 O O . SER A 1 100 ? -5.262 -26.469 5.059 1 95.38 100 SER A O 1
ATOM 762 N N . GLY A 1 101 ? -3.559 -25.219 4.562 1 95.44 101 GLY A N 1
ATOM 763 C CA . GLY A 1 101 ? -2.668 -26.312 4.246 1 95.44 101 GLY A CA 1
ATOM 764 C C . GLY A 1 101 ? -1.264 -26.125 4.789 1 95.44 101 GLY A C 1
ATOM 765 O O . GLY A 1 101 ? -0.992 -25.156 5.488 1 95.44 101 GLY A O 1
ATOM 766 N N . ASN A 1 102 ? -0.434 -27.047 4.488 1 96.75 102 ASN A N 1
ATOM 767 C CA . ASN A 1 102 ? 0.954 -27.062 4.938 1 96.75 102 ASN A CA 1
ATOM 768 C C . ASN A 1 102 ? 1.905 -26.625 3.83 1 96.75 102 ASN A C 1
ATOM 770 O O . ASN A 1 102 ? 2.039 -27.297 2.811 1 96.75 102 ASN A O 1
ATOM 774 N N . LEU A 1 103 ? 2.557 -25.531 4.074 1 97.88 103 LEU A N 1
ATOM 775 C CA . LEU A 1 103 ? 3.465 -24.984 3.08 1 97.88 103 LEU A CA 1
ATOM 776 C C . LEU A 1 103 ? 4.574 -25.969 2.746 1 97.88 103 LEU A C 1
ATOM 778 O O . LEU A 1 103 ? 4.98 -26.094 1.586 1 97.88 103 LEU A O 1
ATOM 782 N N . ASP A 1 104 ? 4.984 -26.734 3.738 1 96.94 104 ASP A N 1
ATOM 783 C CA . ASP A 1 104 ? 6.113 -27.641 3.557 1 96.94 104 ASP A CA 1
ATOM 784 C C . ASP A 1 104 ? 5.711 -28.859 2.73 1 96.94 104 ASP A C 1
ATOM 786 O O . ASP A 1 104 ? 6.555 -29.484 2.078 1 96.94 104 ASP A O 1
ATOM 790 N N . ALA A 1 105 ? 4.504 -29.156 2.701 1 97.25 105 ALA A N 1
ATOM 791 C CA . ALA A 1 105 ? 4.027 -30.359 2.029 1 97.25 105 ALA A CA 1
ATOM 792 C C . ALA A 1 105 ? 3.365 -30.031 0.696 1 97.25 105 ALA A C 1
ATOM 794 O O . ALA A 1 105 ? 2.971 -30.922 -0.055 1 97.25 105 ALA A O 1
ATOM 795 N N . ALA A 1 106 ? 3.303 -28.766 0.307 1 97.69 106 ALA A N 1
ATOM 796 C CA . ALA A 1 106 ? 2.473 -28.328 -0.814 1 97.69 106 ALA A CA 1
ATOM 797 C C . ALA A 1 106 ? 3.223 -28.469 -2.137 1 97.69 106 ALA A C 1
ATOM 799 O O . ALA A 1 106 ? 2.633 -28.312 -3.209 1 97.69 106 ALA A O 1
ATOM 800 N N . GLY A 1 107 ? 4.504 -28.766 -2.07 1 97.69 107 GLY A N 1
ATOM 801 C CA . GLY A 1 107 ? 5.254 -29.047 -3.283 1 97.69 107 GLY A CA 1
ATOM 802 C C . GLY A 1 107 ? 5.828 -27.812 -3.932 1 97.69 107 GLY A C 1
ATOM 803 O O . GLY A 1 107 ? 6.062 -27.781 -5.141 1 97.69 107 GLY A O 1
ATOM 804 N N . PHE A 1 108 ? 6.027 -26.75 -3.182 1 98.62 108 PHE A N 1
ATOM 805 C CA . PHE A 1 108 ? 6.703 -25.562 -3.705 1 98.62 108 PHE A CA 1
ATOM 806 C C . PHE A 1 108 ? 8.18 -25.844 -3.947 1 98.62 108 PHE A C 1
ATOM 808 O O . PHE A 1 108 ? 8.797 -26.625 -3.211 1 98.62 108 PHE A O 1
ATOM 815 N N . SER A 1 109 ? 8.727 -25.266 -5.031 1 98.38 109 SER A N 1
ATOM 816 C CA . SER A 1 109 ? 10.18 -25.297 -5.203 1 98.38 109 SER A CA 1
ATOM 817 C C . SER A 1 109 ? 10.891 -24.578 -4.062 1 98.38 109 SER A C 1
ATOM 819 O O . SER A 1 109 ? 10.281 -23.766 -3.357 1 98.38 109 SER A O 1
ATOM 821 N N . PRO A 1 110 ? 12.156 -24.797 -3.857 1 98.31 110 PRO A N 1
ATOM 822 C CA . PRO A 1 110 ? 12.914 -24.078 -2.826 1 98.31 110 PRO A CA 1
ATOM 823 C C . PRO A 1 110 ? 12.883 -22.562 -3.023 1 98.31 110 PRO A C 1
ATOM 825 O O . PRO A 1 110 ? 12.805 -21.812 -2.047 1 98.31 110 PRO A O 1
ATOM 828 N N . ASP A 1 111 ? 12.922 -22.078 -4.266 1 98.5 111 ASP A N 1
ATOM 829 C CA . ASP A 1 111 ? 12.867 -20.656 -4.559 1 98.5 111 ASP A CA 1
ATOM 830 C C . ASP A 1 111 ? 11.516 -20.062 -4.168 1 98.5 111 ASP A C 1
ATOM 832 O O . ASP A 1 111 ? 11.453 -19.016 -3.529 1 98.5 111 ASP A O 1
ATOM 836 N N . GLU A 1 112 ? 10.461 -20.75 -4.57 1 98.75 112 GLU A N 1
ATOM 837 C CA . GLU A 1 112 ? 9.125 -20.297 -4.199 1 98.75 112 GLU A CA 1
ATOM 838 C C . GLU A 1 112 ? 8.953 -20.266 -2.682 1 98.75 112 GLU A C 1
ATOM 840 O O . GLU A 1 112 ? 8.367 -19.328 -2.133 1 98.75 112 GLU A O 1
ATOM 845 N N . ARG A 1 113 ? 9.453 -21.281 -2.049 1 98.75 113 ARG A N 1
ATOM 846 C CA . ARG A 1 113 ? 9.344 -21.375 -0.596 1 98.75 113 ARG A CA 1
ATOM 847 C C . ARG A 1 113 ? 10.086 -20.219 0.076 1 98.75 113 ARG A C 1
ATOM 849 O O . ARG A 1 113 ? 9.602 -19.656 1.055 1 98.75 113 ARG A O 1
ATOM 856 N N . LEU A 1 114 ? 11.25 -19.906 -0.415 1 98.81 114 LEU A N 1
ATOM 857 C CA . LEU A 1 114 ? 12 -18.766 0.113 1 98.81 114 LEU A CA 1
ATOM 858 C C . LEU A 1 114 ? 11.203 -17.469 -0.04 1 98.81 114 LEU A C 1
ATOM 860 O O . LEU A 1 114 ? 11.133 -16.672 0.895 1 98.81 114 LEU A O 1
ATOM 864 N N . VAL A 1 115 ? 10.594 -17.266 -1.198 1 98.94 115 VAL A N 1
ATOM 865 C CA . VAL A 1 115 ? 9.789 -16.078 -1.452 1 98.94 115 VAL A CA 1
ATOM 866 C C . VAL A 1 115 ? 8.609 -16.047 -0.482 1 98.94 115 VAL A C 1
ATOM 868 O O . VAL A 1 115 ? 8.328 -15 0.115 1 98.94 115 VAL A O 1
ATOM 871 N N . ILE A 1 116 ? 7.949 -17.172 -0.302 1 98.94 116 ILE A N 1
ATOM 872 C CA . ILE A 1 116 ? 6.82 -17.266 0.615 1 98.94 116 ILE A CA 1
ATOM 873 C C . ILE A 1 116 ? 7.266 -16.891 2.025 1 98.94 116 ILE A C 1
ATOM 875 O O . ILE A 1 116 ? 6.586 -16.125 2.717 1 98.94 116 ILE A O 1
ATOM 879 N N . ASP A 1 117 ? 8.414 -17.375 2.461 1 98.88 117 ASP A N 1
ATOM 880 C CA . ASP A 1 117 ? 8.93 -17.109 3.801 1 98.88 117 ASP A CA 1
ATOM 881 C C . ASP A 1 117 ? 9.266 -15.633 3.977 1 98.88 117 ASP A C 1
ATOM 883 O O . ASP A 1 117 ? 8.977 -15.047 5.023 1 98.88 117 ASP A O 1
ATOM 887 N N . VAL A 1 118 ? 9.852 -15.062 3.006 1 98.88 118 VAL A N 1
ATOM 888 C CA . VAL A 1 118 ? 10.219 -13.656 3.039 1 98.88 118 VAL A CA 1
ATOM 889 C C . VAL A 1 118 ? 8.961 -12.789 3.102 1 98.88 118 VAL A C 1
ATOM 891 O O . VAL A 1 118 ? 8.875 -11.867 3.918 1 98.88 118 VAL A O 1
ATOM 894 N N . VAL A 1 119 ? 7.961 -13.086 2.238 1 98.94 119 VAL A N 1
ATOM 895 C CA . VAL A 1 119 ? 6.695 -12.359 2.23 1 98.94 119 VAL A CA 1
ATOM 896 C C . VAL A 1 119 ? 6.012 -12.5 3.588 1 98.94 119 VAL A C 1
ATOM 898 O O . VAL A 1 119 ? 5.52 -11.516 4.148 1 98.94 119 VAL A O 1
ATOM 901 N N . THR A 1 120 ? 6.02 -13.688 4.152 1 98.88 120 THR A N 1
ATOM 902 C CA . THR A 1 120 ? 5.375 -13.953 5.434 1 98.88 120 THR A CA 1
ATOM 903 C C . THR A 1 120 ? 6.043 -13.156 6.551 1 98.88 120 THR A C 1
ATOM 905 O O . THR A 1 120 ? 5.363 -12.469 7.32 1 98.88 120 THR A O 1
ATOM 908 N N . GLU A 1 121 ? 7.367 -13.234 6.633 1 98.94 121 GLU A N 1
ATOM 909 C CA . GLU A 1 121 ? 8.117 -12.508 7.656 1 98.94 121 GLU A CA 1
ATOM 910 C C . GLU A 1 121 ? 7.867 -11.008 7.559 1 98.94 121 GLU A C 1
ATOM 912 O O . GLU A 1 121 ? 7.609 -10.352 8.57 1 98.94 121 GLU A O 1
ATOM 917 N N . LEU A 1 122 ? 7.926 -10.492 6.352 1 98.88 122 LEU A N 1
ATOM 918 C CA . LEU A 1 122 ? 7.754 -9.062 6.133 1 98.88 122 LEU A CA 1
ATOM 919 C C . LEU A 1 122 ? 6.367 -8.602 6.574 1 98.88 122 LEU A C 1
ATOM 921 O O . LEU A 1 122 ? 6.23 -7.598 7.273 1 98.88 122 LEU A O 1
ATOM 925 N N . CYS A 1 123 ? 5.332 -9.32 6.164 1 98.75 123 CYS A N 1
ATOM 926 C CA . CYS A 1 123 ? 3.961 -8.938 6.477 1 98.75 123 CYS A CA 1
ATOM 927 C C . CYS A 1 123 ? 3.688 -9.07 7.973 1 98.75 123 CYS A C 1
ATOM 929 O O . CYS A 1 123 ? 2.928 -8.281 8.539 1 98.75 123 CYS A O 1
ATOM 931 N N . GLU A 1 124 ? 4.301 -10.016 8.641 1 98.31 124 GLU A N 1
ATOM 932 C CA . GLU A 1 124 ? 4.02 -10.281 10.047 1 98.31 124 GLU A CA 1
ATOM 933 C C . GLU A 1 124 ? 4.816 -9.352 10.961 1 98.31 124 GLU A C 1
ATOM 935 O O . GLU A 1 124 ? 4.344 -8.977 12.031 1 98.31 124 GLU A O 1
ATOM 940 N N . THR A 1 125 ? 6.027 -8.984 10.539 1 98.19 125 THR A N 1
ATOM 941 C CA . THR A 1 125 ? 6.906 -8.281 11.469 1 98.19 125 THR A CA 1
ATOM 942 C C . THR A 1 125 ? 7.156 -6.852 11.008 1 98.19 125 THR A C 1
ATOM 944 O O . THR A 1 125 ? 7.648 -6.023 11.773 1 98.19 125 THR A O 1
ATOM 947 N N . HIS A 1 126 ? 6.812 -6.543 9.695 1 97.88 126 HIS A N 1
ATOM 948 C CA . HIS A 1 126 ? 7.043 -5.254 9.047 1 97.88 126 HIS A CA 1
ATOM 949 C C . HIS A 1 126 ? 8.531 -5.016 8.805 1 97.88 126 HIS A C 1
ATOM 951 O O . HIS A 1 126 ? 8.938 -3.896 8.492 1 97.88 126 HIS A O 1
ATOM 957 N N . TRP A 1 127 ? 9.305 -6.098 9.031 1 97.62 127 TRP A N 1
ATOM 958 C CA . TRP A 1 127 ? 10.75 -6.07 8.836 1 97.62 127 TRP A CA 1
ATOM 959 C C . TRP A 1 127 ? 11.25 -7.395 8.266 1 97.62 127 TRP A C 1
ATOM 961 O O . TRP A 1 127 ? 10.492 -8.359 8.164 1 97.62 127 TRP A O 1
ATOM 971 N N . LEU A 1 128 ? 12.516 -7.363 7.828 1 98.62 128 LEU A N 1
ATOM 972 C CA . LEU A 1 128 ? 13.219 -8.586 7.461 1 98.62 128 LEU A CA 1
ATOM 973 C C . LEU A 1 128 ? 14.5 -8.734 8.266 1 98.62 128 LEU A C 1
ATOM 975 O O . LEU A 1 128 ? 15.242 -7.766 8.461 1 98.62 128 LEU A O 1
ATOM 979 N N . ARG A 1 129 ? 14.703 -9.914 8.742 1 98.62 129 ARG A N 1
ATOM 980 C CA . ARG A 1 129 ? 16 -10.219 9.336 1 98.62 129 ARG A CA 1
ATOM 981 C C . ARG A 1 129 ? 17.109 -10.148 8.297 1 98.62 129 ARG A C 1
ATOM 983 O O . ARG A 1 129 ? 16.859 -10.312 7.102 1 98.62 129 ARG A O 1
ATOM 990 N N . ASP A 1 130 ? 18.281 -9.945 8.805 1 98.19 130 ASP A N 1
ATOM 991 C CA . ASP A 1 130 ? 19.438 -9.844 7.918 1 98.19 130 ASP A CA 1
ATOM 992 C C . ASP A 1 130 ? 19.562 -11.078 7.031 1 98.19 130 ASP A C 1
ATOM 994 O O . ASP A 1 130 ? 19.781 -10.961 5.824 1 98.19 130 ASP A O 1
ATOM 998 N N . ASP A 1 131 ? 19.359 -12.234 7.609 1 98.56 131 ASP A N 1
ATOM 999 C CA . ASP A 1 131 ? 19.531 -13.477 6.855 1 98.56 131 ASP A CA 1
ATOM 1000 C C . ASP A 1 131 ? 18.422 -13.633 5.809 1 98.56 131 ASP A C 1
ATOM 1002 O O . ASP A 1 131 ? 18.688 -14.078 4.691 1 98.56 131 ASP A O 1
ATOM 1006 N N . SER A 1 132 ? 17.203 -13.289 6.195 1 98.69 132 SER A N 1
ATOM 1007 C CA . SER A 1 132 ? 16.078 -13.359 5.258 1 98.69 132 SER A CA 1
ATOM 1008 C C . SER A 1 132 ? 16.297 -12.43 4.07 1 98.69 132 SER A C 1
ATOM 1010 O O . SER A 1 132 ? 16.078 -12.82 2.92 1 98.69 132 SER A O 1
ATOM 1012 N N . PHE A 1 133 ? 16.766 -11.234 4.379 1 98.81 133 PHE A N 1
ATOM 1013 C CA . PHE A 1 133 ? 17 -10.25 3.326 1 98.81 133 PHE A CA 1
ATOM 1014 C C . PHE A 1 133 ? 18.125 -10.719 2.408 1 98.81 133 PHE A C 1
ATOM 1016 O O . PHE A 1 133 ? 18.016 -10.641 1.185 1 98.81 133 PHE A O 1
ATOM 1023 N N . ALA A 1 134 ? 19.156 -11.18 2.99 1 98.62 134 ALA A N 1
ATOM 1024 C CA . ALA A 1 134 ? 20.312 -11.641 2.219 1 98.62 134 ALA A CA 1
ATOM 1025 C C . ALA A 1 134 ? 19.938 -12.805 1.309 1 98.62 134 ALA A C 1
ATOM 1027 O O . ALA A 1 134 ? 20.359 -12.859 0.153 1 98.62 134 ALA A O 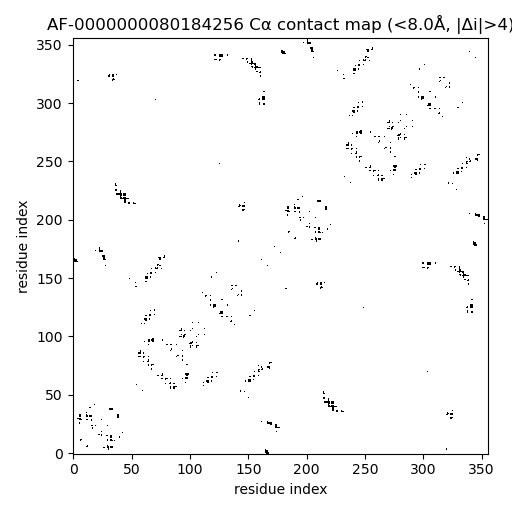1
ATOM 1028 N N . ALA A 1 135 ? 19.188 -13.742 1.794 1 98.81 135 ALA A N 1
ATOM 1029 C CA . ALA A 1 135 ? 18.75 -14.898 1.004 1 98.81 135 ALA A CA 1
ATOM 1030 C C . ALA A 1 135 ? 17.875 -14.461 -0.166 1 98.81 135 ALA A C 1
ATOM 1032 O O . ALA A 1 135 ? 18.031 -14.938 -1.289 1 98.81 135 ALA A O 1
ATOM 1033 N N . ALA A 1 136 ? 16.984 -13.523 0.089 1 98.88 136 ALA A N 1
ATOM 1034 C CA . ALA A 1 136 ? 16.109 -13.016 -0.964 1 98.88 136 ALA A CA 1
ATOM 1035 C C . ALA A 1 136 ? 16.906 -12.273 -2.031 1 98.88 136 ALA A C 1
ATOM 1037 O O . ALA A 1 136 ? 16.672 -12.445 -3.229 1 98.88 136 ALA A O 1
ATOM 1038 N N . ARG A 1 137 ? 17.781 -11.484 -1.552 1 98.75 137 ARG A N 1
ATOM 1039 C CA . ARG A 1 137 ? 18.594 -10.711 -2.486 1 98.75 137 ARG A CA 1
ATOM 1040 C C . ARG A 1 137 ? 19.484 -11.625 -3.326 1 98.75 137 ARG A C 1
ATOM 1042 O O . ARG A 1 137 ? 19.672 -11.383 -4.52 1 98.75 137 ARG A O 1
ATOM 1049 N N . ALA A 1 138 ? 20.016 -12.641 -2.693 1 98.75 138 ALA A N 1
ATOM 1050 C CA . ALA A 1 138 ? 20.828 -13.602 -3.42 1 98.75 138 ALA A CA 1
ATOM 1051 C C . ALA A 1 138 ? 20.016 -14.32 -4.492 1 98.75 138 ALA A C 1
ATOM 1053 O O . ALA A 1 138 ? 20.516 -14.578 -5.594 1 98.75 138 ALA A O 1
ATOM 1054 N N . LEU A 1 139 ? 18.828 -14.602 -4.195 1 98.81 139 LEU A N 1
ATOM 1055 C CA . LEU A 1 139 ? 17.953 -15.328 -5.109 1 98.81 139 LEU A CA 1
ATOM 1056 C C . LEU A 1 139 ? 17.484 -14.43 -6.246 1 98.81 139 LEU A C 1
ATOM 1058 O O . LEU A 1 139 ? 17.484 -14.836 -7.406 1 98.81 139 LEU A O 1
ATOM 1062 N N . LEU A 1 140 ? 17.125 -13.18 -5.926 1 98.75 140 LEU A N 1
ATOM 1063 C CA . LEU A 1 140 ? 16.328 -12.383 -6.855 1 98.75 140 LEU A CA 1
ATOM 1064 C C . LEU A 1 140 ? 17.172 -11.273 -7.484 1 98.75 140 LEU A C 1
ATOM 1066 O O . LEU A 1 140 ? 16.875 -10.812 -8.586 1 98.75 140 LEU A O 1
ATOM 1070 N N . GLY A 1 141 ? 18.188 -10.844 -6.762 1 98.12 141 GLY A N 1
ATOM 1071 C CA . GLY A 1 141 ? 18.891 -9.633 -7.156 1 98.12 141 GLY A CA 1
ATOM 1072 C C . GLY A 1 141 ? 18.156 -8.359 -6.758 1 98.12 141 GLY A C 1
ATOM 1073 O O . GLY A 1 141 ? 17.062 -8.422 -6.203 1 98.12 141 GLY A O 1
ATOM 1074 N N . ASP A 1 142 ? 18.719 -7.215 -7.062 1 97.06 142 ASP A N 1
ATOM 1075 C CA . ASP A 1 142 ? 18.219 -5.93 -6.574 1 97.06 142 ASP A CA 1
ATOM 1076 C C . ASP A 1 142 ? 16.906 -5.547 -7.258 1 97.06 142 ASP A C 1
ATOM 1078 O O . ASP A 1 142 ? 15.969 -5.109 -6.602 1 97.06 142 ASP A O 1
ATOM 1082 N N . GLU A 1 143 ? 16.859 -5.762 -8.547 1 96.94 143 GLU A N 1
ATOM 1083 C CA . GLU A 1 143 ? 15.688 -5.328 -9.305 1 96.94 143 GLU A CA 1
ATOM 1084 C C . GLU A 1 143 ? 14.445 -6.141 -8.93 1 96.94 143 GLU A C 1
ATOM 1086 O O . GLU A 1 143 ? 13.43 -5.578 -8.523 1 96.94 143 GLU A O 1
ATOM 1091 N N . ALA A 1 144 ? 14.531 -7.434 -8.961 1 98.69 144 ALA A N 1
ATOM 1092 C CA . ALA A 1 144 ? 13.383 -8.297 -8.68 1 98.69 144 ALA A CA 1
ATOM 1093 C C . ALA A 1 144 ? 13 -8.227 -7.203 1 98.69 144 ALA A C 1
ATOM 1095 O O . ALA A 1 144 ? 11.82 -8.305 -6.859 1 98.69 144 ALA A O 1
ATOM 1096 N N . LEU A 1 145 ? 13.984 -8.062 -6.309 1 98.88 145 LEU A N 1
ATOM 1097 C CA . LEU A 1 145 ? 13.664 -7.914 -4.895 1 98.88 145 LEU A CA 1
ATOM 1098 C C . LEU A 1 145 ? 12.898 -6.621 -4.645 1 98.88 145 LEU A C 1
ATOM 1100 O O . LEU A 1 145 ? 11.898 -6.621 -3.922 1 98.88 145 LEU A O 1
ATOM 1104 N N . THR A 1 146 ? 13.352 -5.551 -5.238 1 98.69 146 THR A N 1
ATOM 1105 C CA . THR A 1 146 ? 12.641 -4.289 -5.082 1 98.69 146 THR A CA 1
ATOM 1106 C C . THR A 1 146 ? 11.211 -4.406 -5.609 1 98.69 146 THR A C 1
ATOM 1108 O O . THR A 1 146 ? 10.266 -3.959 -4.953 1 98.69 146 THR A O 1
ATOM 1111 N N . GLU A 1 147 ? 11.047 -5.027 -6.727 1 98.88 147 GLU A N 1
ATOM 1112 C CA . GLU A 1 147 ? 9.711 -5.188 -7.289 1 98.88 147 GLU A CA 1
ATOM 1113 C C . GLU A 1 147 ? 8.852 -6.094 -6.414 1 98.88 147 GLU A C 1
ATOM 1115 O O . GLU A 1 147 ? 7.656 -5.836 -6.234 1 98.88 147 GLU A O 1
ATOM 1120 N N . LEU A 1 148 ? 9.445 -7.184 -5.883 1 98.94 148 LEU A N 1
ATOM 1121 C CA . LEU A 1 148 ? 8.719 -8.023 -4.934 1 98.94 148 LEU A CA 1
ATOM 1122 C C . LEU A 1 148 ? 8.188 -7.195 -3.771 1 98.94 148 LEU A C 1
ATOM 1124 O O . LEU A 1 148 ? 7.012 -7.309 -3.41 1 98.94 148 LEU A O 1
ATOM 1128 N N . LEU A 1 149 ? 9.008 -6.367 -3.211 1 98.94 149 LEU A N 1
ATOM 1129 C CA . LEU A 1 149 ? 8.609 -5.531 -2.08 1 98.94 149 LEU A CA 1
ATOM 1130 C C . LEU A 1 149 ? 7.492 -4.574 -2.477 1 98.94 149 LEU A C 1
ATOM 1132 O O . LEU A 1 149 ? 6.578 -4.32 -1.688 1 98.94 149 LEU A O 1
ATOM 1136 N N . MET A 1 150 ? 7.547 -4.094 -3.709 1 98.94 150 MET A N 1
ATOM 1137 C CA . MET A 1 150 ? 6.512 -3.174 -4.176 1 98.94 150 MET A CA 1
ATOM 1138 C C . MET A 1 150 ? 5.195 -3.906 -4.406 1 98.94 150 MET A C 1
ATOM 1140 O O . MET A 1 150 ? 4.121 -3.346 -4.176 1 98.94 150 MET A O 1
ATOM 1144 N N . ILE A 1 151 ? 5.242 -5.141 -4.875 1 98.94 151 ILE A N 1
ATOM 1145 C CA . ILE A 1 151 ? 4.031 -5.945 -5.008 1 98.94 151 ILE A CA 1
ATOM 1146 C C . ILE A 1 151 ? 3.426 -6.199 -3.627 1 98.94 151 ILE A C 1
ATOM 1148 O O . ILE A 1 151 ? 2.229 -5.988 -3.42 1 98.94 151 ILE A O 1
ATOM 1152 N N . VAL A 1 152 ? 4.27 -6.586 -2.658 1 98.94 152 VAL A N 1
ATOM 1153 C CA . VAL A 1 152 ? 3.801 -6.797 -1.292 1 98.94 152 VAL A CA 1
ATOM 1154 C C . VAL A 1 152 ? 3.18 -5.512 -0.752 1 98.94 152 VAL A C 1
ATOM 1156 O O . VAL A 1 152 ? 2.074 -5.531 -0.206 1 98.94 152 VAL A O 1
ATOM 1159 N N . SER A 1 153 ? 3.879 -4.426 -0.952 1 98.88 153 SER A N 1
ATOM 1160 C CA . SER A 1 153 ? 3.402 -3.123 -0.503 1 98.88 153 SER A CA 1
ATOM 1161 C C . SER A 1 153 ? 2.004 -2.834 -1.032 1 98.88 153 SER A C 1
ATOM 1163 O O . SER A 1 153 ? 1.119 -2.426 -0.276 1 98.88 153 SER A O 1
ATOM 1165 N N . SER A 1 154 ? 1.775 -3.061 -2.287 1 98.81 154 SER A N 1
ATOM 1166 C CA . SER A 1 154 ? 0.538 -2.713 -2.979 1 98.81 154 SER A CA 1
ATOM 1167 C C . SER A 1 154 ? -0.634 -3.545 -2.465 1 98.81 154 SER A C 1
ATOM 1169 O O . SER A 1 154 ? -1.69 -3.002 -2.135 1 98.81 154 SER A O 1
ATOM 1171 N N . TYR A 1 155 ? -0.421 -4.809 -2.303 1 98.88 155 TYR A N 1
ATOM 1172 C CA . TYR A 1 155 ? -1.536 -5.676 -1.939 1 98.88 155 TYR A CA 1
ATOM 1173 C C . TYR A 1 155 ? -1.743 -5.695 -0.429 1 98.88 155 TYR A C 1
ATOM 1175 O O . TYR A 1 155 ? -2.869 -5.859 0.047 1 98.88 155 TYR A O 1
ATOM 1183 N N . TYR A 1 156 ? -0.648 -5.516 0.321 1 98.88 156 TYR A N 1
ATOM 1184 C CA . TYR A 1 156 ? -0.725 -5.348 1.768 1 98.88 156 TYR A CA 1
ATOM 1185 C C . TYR A 1 156 ? -1.606 -4.16 2.135 1 98.88 156 TYR A C 1
ATOM 1187 O O . TYR A 1 156 ? -2.482 -4.273 2.996 1 98.88 156 TYR A O 1
ATOM 1195 N N . GLY A 1 157 ? -1.386 -3.084 1.461 1 98.81 157 GLY A N 1
ATOM 1196 C CA . GLY A 1 157 ? -2.18 -1.889 1.698 1 98.81 157 GLY A CA 1
ATOM 1197 C C . GLY A 1 157 ? -3.586 -1.987 1.14 1 98.81 157 GLY A C 1
ATOM 1198 O O . GLY A 1 157 ? -4.547 -1.566 1.786 1 98.81 157 GLY A O 1
ATOM 1199 N N . LEU A 1 158 ? -3.734 -2.525 -0.072 1 98.88 158 LEU A N 1
ATOM 1200 C CA . LEU A 1 158 ? -5.035 -2.621 -0.729 1 98.88 158 LEU A CA 1
ATOM 1201 C C . LEU A 1 158 ? -6.016 -3.418 0.122 1 98.88 158 LEU A C 1
ATOM 1203 O O . LEU A 1 158 ? -7.211 -3.117 0.145 1 98.88 158 LEU A O 1
ATOM 1207 N N . ALA A 1 159 ? -5.559 -4.375 0.836 1 98.88 159 ALA A N 1
ATOM 1208 C CA . ALA A 1 159 ? -6.402 -5.191 1.705 1 98.88 159 ALA A CA 1
ATOM 1209 C C . ALA A 1 159 ? -7.156 -4.324 2.707 1 98.88 159 ALA A C 1
ATOM 1211 O O . ALA A 1 159 ? -8.32 -4.598 3.021 1 98.88 159 ALA A O 1
ATOM 1212 N N . LEU A 1 160 ? -6.523 -3.27 3.242 1 98.81 160 LEU A N 1
ATOM 1213 C CA . LEU A 1 160 ? -7.172 -2.389 4.207 1 98.81 160 LEU A CA 1
ATOM 1214 C C . LEU A 1 160 ? -8.375 -1.69 3.586 1 98.81 160 LEU A C 1
ATOM 1216 O O . LEU A 1 160 ? -9.414 -1.544 4.234 1 98.81 160 LEU A O 1
ATOM 1220 N N . VAL A 1 161 ? -8.211 -1.24 2.332 1 98.88 161 VAL A N 1
ATOM 1221 C CA . VAL A 1 161 ? -9.305 -0.554 1.645 1 98.88 161 VAL A CA 1
ATOM 1222 C C . VAL A 1 161 ? -10.484 -1.503 1.476 1 98.88 161 VAL A C 1
ATOM 1224 O O . VAL A 1 161 ? -11.617 -1.166 1.833 1 98.88 161 VAL A O 1
ATOM 1227 N N . LEU A 1 162 ? -10.141 -2.654 0.971 1 98.81 162 LEU A N 1
ATOM 1228 C CA . LEU A 1 162 ? -11.172 -3.643 0.663 1 98.81 162 LEU A CA 1
ATOM 1229 C C . LEU A 1 162 ? -11.883 -4.102 1.931 1 98.81 162 LEU A C 1
ATOM 1231 O O . LEU A 1 162 ? -13.109 -4.25 1.942 1 98.81 162 LEU A O 1
ATOM 1235 N N . ASN A 1 163 ? -11.18 -4.316 2.979 1 98.75 163 ASN A N 1
ATOM 1236 C CA . ASN A 1 163 ? -11.734 -4.734 4.262 1 98.75 163 ASN A CA 1
ATOM 1237 C C . ASN A 1 163 ? -12.586 -3.631 4.891 1 98.75 163 ASN A C 1
ATOM 1239 O O . ASN A 1 163 ? -13.648 -3.902 5.453 1 98.75 163 ASN A O 1
ATOM 1243 N N . ALA A 1 164 ? -12.094 -2.404 4.816 1 98.81 164 ALA A N 1
ATOM 1244 C CA . ALA A 1 164 ? -12.789 -1.274 5.43 1 98.81 164 ALA A CA 1
ATOM 1245 C C . ALA A 1 164 ? -14.195 -1.127 4.859 1 98.81 164 ALA A C 1
ATOM 1247 O O . ALA A 1 164 ? -15.133 -0.763 5.582 1 98.81 164 ALA A O 1
ATOM 1248 N N . VAL A 1 165 ? -14.328 -1.446 3.561 1 98.62 165 VAL A N 1
ATOM 1249 C CA . VAL A 1 165 ? -15.617 -1.209 2.924 1 98.62 165 VAL A CA 1
ATOM 1250 C C . VAL A 1 165 ? -16.406 -2.518 2.832 1 98.62 165 VAL A C 1
ATOM 1252 O O . VAL A 1 165 ? -17.531 -2.543 2.338 1 98.62 165 VAL A O 1
ATOM 1255 N N . ASP A 1 166 ? -15.789 -3.621 3.314 1 98.19 166 ASP A N 1
ATOM 1256 C CA . ASP A 1 166 ? -16.406 -4.938 3.209 1 98.19 166 ASP A CA 1
ATOM 1257 C C . ASP A 1 166 ? -16.875 -5.215 1.781 1 98.19 166 ASP A C 1
ATOM 1259 O O . ASP A 1 166 ? -18.047 -5.516 1.55 1 98.19 166 ASP A O 1
ATOM 1263 N N . LEU A 1 167 ? -15.914 -5.141 0.866 1 98.31 167 LEU A N 1
ATOM 1264 C CA . LEU A 1 167 ? -16.219 -5.184 -0.559 1 98.31 167 LEU A CA 1
ATOM 1265 C C . LEU A 1 167 ? -16.797 -6.539 -0.953 1 98.31 167 LEU A C 1
ATOM 1267 O O . LEU A 1 167 ? -16.219 -7.578 -0.626 1 98.31 167 LEU A O 1
ATOM 1271 N N . ASP A 1 168 ? -17.875 -6.539 -1.68 1 97.38 168 ASP A N 1
ATOM 1272 C CA . ASP A 1 168 ? -18.5 -7.766 -2.164 1 97.38 168 ASP A CA 1
ATOM 1273 C C . ASP A 1 168 ? -17.609 -8.477 -3.18 1 97.38 168 ASP A C 1
ATOM 1275 O O . ASP A 1 168 ? -16.984 -7.828 -4.02 1 97.38 168 ASP A O 1
ATOM 1279 N N . ILE A 1 169 ? -17.609 -9.758 -3.09 1 96.81 169 ILE A N 1
ATOM 1280 C CA . ILE A 1 169 ? -16.891 -10.586 -4.051 1 96.81 169 ILE A CA 1
ATOM 1281 C C . ILE A 1 169 ? -17.594 -10.547 -5.402 1 96.81 169 ILE A C 1
ATOM 1283 O O . ILE A 1 169 ? -18.828 -10.594 -5.469 1 96.81 169 ILE A O 1
ATOM 1287 N N . ASP A 1 170 ? -16.812 -10.375 -6.41 1 94.12 170 ASP A N 1
ATOM 1288 C CA . ASP A 1 170 ? -17.375 -10.312 -7.754 1 94.12 170 ASP A CA 1
ATOM 1289 C C . ASP A 1 170 ? -18.109 -11.609 -8.109 1 94.12 170 ASP A C 1
ATOM 1291 O O . ASP A 1 170 ? -17.703 -12.688 -7.672 1 94.12 170 ASP A O 1
ATOM 1295 N N . ALA A 1 171 ? -19.094 -11.484 -8.891 1 87.38 171 ALA A N 1
ATOM 1296 C CA . ALA A 1 171 ? -19.766 -12.664 -9.43 1 87.38 171 ALA A CA 1
ATOM 1297 C C . ALA A 1 171 ? -18.828 -13.453 -10.344 1 87.38 171 ALA A C 1
ATOM 1299 O O . ALA A 1 171 ? -17.922 -12.875 -10.969 1 87.38 171 ALA A O 1
ATOM 1300 N N . PRO A 1 172 ? -19.031 -14.773 -10.359 1 81.75 172 PRO A N 1
ATOM 1301 C CA . PRO A 1 172 ? -18.188 -15.562 -11.273 1 81.75 172 PRO A CA 1
ATOM 1302 C C . PRO A 1 172 ? -18.219 -15.023 -12.703 1 81.75 172 PRO A C 1
ATOM 1304 O O . PRO A 1 172 ? -19.266 -14.578 -13.188 1 81.75 172 PRO A O 1
ATOM 1307 N N . GLY A 1 173 ? -17.141 -14.992 -13.359 1 74.44 173 GLY A N 1
ATOM 1308 C CA . GLY A 1 173 ? -17.062 -14.555 -14.75 1 74.44 173 GLY A CA 1
ATOM 1309 C C . GLY A 1 173 ? -16.781 -13.07 -14.891 1 74.44 173 GLY A C 1
ATOM 1310 O O . GLY A 1 173 ? -16.516 -12.586 -15.992 1 74.44 173 GLY A O 1
ATOM 1311 N N . THR A 1 174 ? -16.953 -12.32 -13.766 1 72.88 174 THR A N 1
ATOM 1312 C CA . THR A 1 174 ? -16.656 -10.891 -13.797 1 72.88 174 THR A CA 1
ATOM 1313 C C . THR A 1 174 ? -15.164 -10.648 -14.008 1 72.88 174 THR A C 1
ATOM 1315 O O . THR A 1 174 ? -14.336 -11.273 -13.359 1 72.88 174 THR A O 1
ATOM 1318 N N . GLY A 1 175 ? -14.789 -9.773 -14.938 1 64.69 175 GLY A N 1
ATOM 1319 C CA . GLY A 1 175 ? -13.391 -9.461 -15.211 1 64.69 175 GLY A CA 1
ATOM 1320 C C . GLY A 1 175 ? -12.758 -10.398 -16.219 1 64.69 175 GLY A C 1
ATOM 1321 O O . GLY A 1 175 ? -11.625 -10.188 -16.641 1 64.69 175 GLY A O 1
ATOM 1322 N N . ASP A 1 176 ? -13.359 -11.703 -16.312 1 58.72 176 ASP A N 1
ATOM 1323 C CA . ASP A 1 176 ? -12.828 -12.758 -17.172 1 58.72 176 ASP A CA 1
ATOM 1324 C C . ASP A 1 176 ? -12.805 -12.32 -18.641 1 58.72 176 ASP A C 1
ATOM 1326 O O . ASP A 1 176 ? -13.695 -11.594 -19.078 1 58.72 176 ASP A O 1
ATOM 1330 N N . ASP A 1 177 ? -11.422 -12.195 -19.125 1 46.34 177 ASP A N 1
ATOM 1331 C CA . ASP A 1 177 ? -11.43 -12.18 -20.578 1 46.34 177 ASP A CA 1
ATOM 1332 C C . ASP A 1 177 ? -12.094 -13.445 -21.141 1 46.34 177 ASP A C 1
ATOM 1334 O O . ASP A 1 177 ? -11.656 -14.555 -20.844 1 46.34 177 ASP A O 1
ATOM 1338 N N . ALA A 1 178 ? -13.359 -13.695 -21.172 1 36.94 178 ALA A N 1
ATOM 1339 C CA . ALA A 1 178 ? -13.883 -14.805 -21.953 1 36.94 178 ALA A CA 1
ATOM 1340 C C . ALA A 1 178 ? -13.078 -14.992 -23.234 1 36.94 178 ALA A C 1
ATOM 1342 O O . ALA A 1 178 ? -12.664 -14.016 -23.875 1 36.94 178 ALA A O 1
ATOM 1343 N N . MET B 1 1 ? 22.812 1.116 7.516 1 83.44 1 MET B N 1
ATOM 1344 C CA . MET B 1 1 ? 22.969 1.432 6.098 1 83.44 1 MET B CA 1
ATOM 1345 C C . MET B 1 1 ? 21.953 0.684 5.25 1 83.44 1 MET B C 1
ATOM 1347 O O . MET B 1 1 ? 21.625 -0.468 5.539 1 83.44 1 MET B O 1
ATOM 1351 N N . THR B 1 2 ? 21.469 1.402 4.172 1 95.62 2 THR B N 1
ATOM 1352 C CA . THR B 1 2 ? 20.484 0.81 3.262 1 95.62 2 THR B CA 1
ATOM 1353 C C . THR B 1 2 ? 21 -0.524 2.721 1 95.62 2 THR B C 1
ATOM 1355 O O . THR B 1 2 ? 22.141 -0.625 2.283 1 95.62 2 THR B O 1
ATOM 1358 N N . ARG B 1 3 ? 20.203 -1.471 2.68 1 97.38 3 ARG B N 1
ATOM 1359 C CA . ARG B 1 3 ? 20.625 -2.854 2.469 1 97.38 3 ARG B CA 1
ATOM 1360 C C . ARG B 1 3 ? 20.75 -3.168 0.981 1 97.38 3 ARG B C 1
ATOM 1362 O O . ARG B 1 3 ? 21.25 -4.227 0.604 1 97.38 3 ARG B O 1
ATOM 1369 N N . ILE B 1 4 ? 20.234 -2.334 0.13 1 96.31 4 ILE B N 1
ATOM 1370 C CA . ILE B 1 4 ? 20.359 -2.479 -1.317 1 96.31 4 ILE B CA 1
ATOM 1371 C C . ILE B 1 4 ? 20.922 -1.192 -1.919 1 96.31 4 ILE B C 1
ATOM 1373 O O . ILE B 1 4 ? 20.594 -0.092 -1.471 1 96.31 4 ILE B O 1
ATOM 1377 N N . PRO B 1 5 ? 21.766 -1.344 -2.943 1 94.69 5 PRO B N 1
ATOM 1378 C CA . PRO B 1 5 ? 22.234 -0.112 -3.584 1 94.69 5 PRO B CA 1
ATOM 1379 C C . PRO B 1 5 ? 21.094 0.714 -4.176 1 94.69 5 PRO B C 1
ATOM 1381 O O . PRO B 1 5 ? 20.156 0.155 -4.73 1 94.69 5 PRO B O 1
ATOM 1384 N N . LEU B 1 6 ? 21.172 1.989 -3.967 1 94 6 LEU B N 1
ATOM 1385 C CA . LEU B 1 6 ? 20.219 2.896 -4.586 1 94 6 LEU B CA 1
ATOM 1386 C C . LEU B 1 6 ? 20.578 3.166 -6.043 1 94 6 LEU B C 1
ATOM 1388 O O . LEU B 1 6 ? 21.766 3.172 -6.398 1 94 6 LEU B O 1
ATOM 1392 N N . ALA B 1 7 ? 19.531 3.244 -6.832 1 85.31 7 ALA B N 1
ATOM 1393 C CA . ALA B 1 7 ? 19.719 3.447 -8.266 1 85.31 7 ALA B CA 1
ATOM 1394 C C . ALA B 1 7 ? 20.781 4.508 -8.531 1 85.31 7 ALA B C 1
ATOM 1396 O O . ALA B 1 7 ? 20.75 5.59 -7.949 1 85.31 7 ALA B O 1
ATOM 1397 N N . SER B 1 8 ? 21.641 4.094 -9.359 1 80.06 8 SER B N 1
ATOM 1398 C CA . SER B 1 8 ? 22.797 4.949 -9.656 1 80.06 8 SER B CA 1
ATOM 1399 C C . SER B 1 8 ? 23.125 4.949 -11.141 1 80.06 8 SER B C 1
ATOM 1401 O O . SER B 1 8 ? 23.953 5.727 -11.602 1 80.06 8 SER B O 1
ATOM 1403 N N . THR B 1 9 ? 22.312 4.066 -11.805 1 74.44 9 THR B N 1
ATOM 1404 C CA . THR B 1 9 ? 22.547 4.055 -13.242 1 74.44 9 THR B CA 1
ATOM 1405 C C . THR B 1 9 ? 21.891 5.262 -13.906 1 74.44 9 THR B C 1
ATOM 1407 O O . THR B 1 9 ? 20.922 5.812 -13.391 1 74.44 9 THR B O 1
ATOM 1410 N N . ASP B 1 10 ? 22.391 5.449 -15.039 1 74.94 10 ASP B N 1
ATOM 1411 C CA . ASP B 1 10 ? 21.891 6.59 -15.789 1 74.94 10 ASP B CA 1
ATOM 1412 C C . ASP B 1 10 ? 20.406 6.422 -16.094 1 74.94 10 ASP B C 1
ATOM 1414 O O . ASP B 1 10 ? 19.625 7.367 -15.945 1 74.94 10 ASP B O 1
ATOM 1418 N N . GLN B 1 11 ? 20.031 5.215 -16.484 1 74.88 11 GLN B N 1
ATOM 1419 C CA . GLN B 1 11 ? 18.641 4.98 -16.859 1 74.88 11 GLN B CA 1
ATOM 1420 C C . GLN B 1 11 ? 17.719 5.164 -15.648 1 74.88 11 GLN B C 1
ATOM 1422 O O . GLN B 1 11 ? 16.672 5.797 -15.758 1 74.88 11 GLN B O 1
ATOM 1427 N N . GLN B 1 12 ? 18.109 4.629 -14.562 1 78.12 12 GLN B N 1
ATOM 1428 C CA . GLN B 1 12 ? 17.312 4.766 -13.344 1 78.12 12 GLN B CA 1
ATOM 1429 C C . GLN B 1 12 ? 17.266 6.219 -12.883 1 78.12 12 GLN B C 1
ATOM 1431 O O . GLN B 1 12 ? 16.203 6.715 -12.484 1 78.12 12 GLN B O 1
ATOM 1436 N N . LEU B 1 13 ? 18.312 6.754 -13.055 1 77 13 LEU B N 1
ATOM 1437 C CA . LEU B 1 13 ? 18.422 8.133 -12.578 1 77 13 LEU B CA 1
ATOM 1438 C C . LEU B 1 13 ? 17.625 9.07 -13.484 1 77 13 LEU B C 1
ATOM 1440 O O . LEU B 1 13 ? 17.078 10.07 -13.016 1 77 13 LEU B O 1
ATOM 1444 N N . GLU B 1 14 ? 17.562 8.758 -14.711 1 80 14 GLU B N 1
ATOM 1445 C CA . GLU B 1 14 ? 16.781 9.578 -15.625 1 80 14 GLU B CA 1
ATOM 1446 C C . GLU B 1 14 ? 15.305 9.57 -15.258 1 80 14 GLU B C 1
ATOM 1448 O O . GLU B 1 14 ? 14.641 10.602 -15.297 1 80 14 GLU B O 1
ATOM 1453 N N . ARG B 1 15 ? 14.773 8.453 -14.867 1 81.06 15 ARG B N 1
ATOM 1454 C CA . ARG B 1 15 ? 13.391 8.336 -14.414 1 81.06 15 ARG B CA 1
ATOM 1455 C C . ARG B 1 15 ? 13.148 9.195 -13.18 1 81.06 15 ARG B C 1
ATOM 1457 O O . ARG B 1 15 ? 12.141 9.906 -13.102 1 81.06 15 ARG B O 1
ATOM 1464 N N . VAL B 1 16 ? 14.062 9.102 -12.336 1 85.19 16 VAL B N 1
ATOM 1465 C CA . VAL B 1 16 ? 13.969 9.844 -11.078 1 85.19 16 VAL B CA 1
ATOM 1466 C C . VAL B 1 16 ? 14.086 11.344 -11.352 1 85.19 16 VAL B C 1
ATOM 1468 O O . VAL B 1 16 ? 13.336 12.141 -10.797 1 85.19 16 VAL B O 1
ATOM 1471 N N . ARG B 1 17 ? 15 11.688 -12.234 1 80.62 17 ARG B N 1
ATOM 1472 C CA . ARG B 1 17 ? 15.227 13.094 -12.562 1 80.62 17 ARG B CA 1
ATOM 1473 C C . ARG B 1 17 ? 13.992 13.711 -13.211 1 80.62 17 ARG B C 1
ATOM 1475 O O . ARG B 1 17 ? 13.672 14.875 -12.953 1 80.62 17 ARG B O 1
ATOM 1482 N N . GLN B 1 18 ? 13.352 13.008 -13.961 1 79.31 18 GLN B N 1
ATOM 1483 C CA . GLN B 1 18 ? 12.133 13.477 -14.602 1 79.31 18 GLN B CA 1
ATOM 1484 C C . GLN B 1 18 ? 11.047 13.789 -13.578 1 79.31 18 GLN B C 1
ATOM 1486 O O . GLN B 1 18 ? 10.273 14.734 -13.742 1 79.31 18 GLN B O 1
ATOM 1491 N N . LEU B 1 19 ? 11.109 13.086 -12.531 1 80.06 19 LEU B N 1
ATOM 1492 C CA . LEU B 1 19 ? 10.102 13.258 -11.492 1 80.06 19 LEU B CA 1
ATOM 1493 C C . LEU B 1 19 ? 10.461 14.414 -10.57 1 80.06 19 LEU B C 1
ATOM 1495 O O . LEU B 1 19 ? 9.57 15.094 -10.047 1 80.06 19 LEU B O 1
ATOM 1499 N N . THR B 1 20 ? 11.75 14.656 -10.414 1 80.38 20 THR B N 1
ATOM 1500 C CA . THR B 1 20 ? 12.172 15.617 -9.406 1 80.38 20 THR B CA 1
ATOM 1501 C C . THR B 1 20 ? 12.516 16.953 -10.039 1 80.38 20 THR B C 1
ATOM 1503 O O . THR B 1 20 ? 12.758 17.938 -9.336 1 80.38 20 THR B O 1
ATOM 1506 N N . GLY B 1 21 ? 12.461 17.062 -11.312 1 75.5 21 GLY B N 1
ATOM 1507 C CA . GLY B 1 21 ? 12.812 18.297 -11.992 1 75.5 21 GLY B CA 1
ATOM 1508 C C . GLY B 1 21 ? 14.273 18.688 -11.797 1 75.5 21 GLY B C 1
ATOM 1509 O O . GLY B 1 21 ? 14.594 19.875 -11.703 1 75.5 21 GLY B O 1
ATOM 1510 N N . GLY B 1 22 ? 15.078 17.797 -11.555 1 70.38 22 GLY B N 1
ATOM 1511 C CA . GLY B 1 22 ? 16.5 18.062 -11.453 1 70.38 22 GLY B CA 1
ATOM 1512 C C . GLY B 1 22 ? 16.984 18.234 -10.023 1 70.38 22 GLY B C 1
ATOM 1513 O O . GLY B 1 22 ? 18.188 18.344 -9.781 1 70.38 22 GLY B O 1
ATOM 1514 N N . ARG B 1 23 ? 16.094 18.25 -9.156 1 77 23 ARG B N 1
ATOM 1515 C CA . ARG B 1 23 ? 16.5 18.297 -7.754 1 77 23 ARG B CA 1
ATOM 1516 C C . ARG B 1 23 ? 17.125 16.984 -7.309 1 77 23 ARG B C 1
ATOM 1518 O O . ARG B 1 23 ? 16.969 15.961 -7.98 1 77 23 ARG B O 1
ATOM 1525 N N . ARG B 1 24 ? 17.906 17.109 -6.27 1 81.25 24 ARG B N 1
ATOM 1526 C CA . ARG B 1 24 ? 18.469 15.875 -5.719 1 81.25 24 ARG B CA 1
ATOM 1527 C C . ARG B 1 24 ? 17.359 14.914 -5.309 1 81.25 24 ARG B C 1
ATOM 1529 O O . ARG B 1 24 ? 16.5 15.258 -4.496 1 81.25 24 ARG B O 1
ATOM 1536 N N . PRO B 1 25 ? 17.484 13.758 -5.852 1 87.94 25 PRO B N 1
ATOM 1537 C CA . PRO B 1 25 ? 16.375 12.836 -5.609 1 87.94 25 PRO B CA 1
ATOM 1538 C C . PRO B 1 25 ? 16.375 12.273 -4.191 1 87.94 25 PRO B C 1
ATOM 1540 O O . PRO B 1 25 ? 17.438 12.016 -3.627 1 87.94 25 PRO B O 1
ATOM 1543 N N . LEU B 1 26 ? 15.234 12.117 -3.656 1 92.62 26 LEU B N 1
ATOM 1544 C CA . LEU B 1 26 ? 15.055 11.43 -2.385 1 92.62 26 LEU B CA 1
ATOM 1545 C C . LEU B 1 26 ? 15.508 9.977 -2.486 1 92.62 26 LEU B C 1
ATOM 1547 O O . LEU B 1 26 ? 15.398 9.359 -3.549 1 92.62 26 LEU B O 1
ATOM 1551 N N . ASN B 1 27 ? 15.961 9.438 -1.423 1 94.94 27 ASN B N 1
ATOM 1552 C CA . ASN B 1 27 ? 16.406 8.047 -1.368 1 94.94 27 ASN B CA 1
ATOM 1553 C C . ASN B 1 27 ? 15.281 7.086 -1.738 1 94.94 27 ASN B C 1
ATOM 1555 O O . ASN B 1 27 ? 15.523 6.047 -2.357 1 94.94 27 ASN B O 1
ATOM 1559 N N . VAL B 1 28 ? 14.031 7.414 -1.374 1 96.88 28 VAL B N 1
ATOM 1560 C CA . VAL B 1 28 ? 12.922 6.516 -1.673 1 96.88 28 VAL B CA 1
ATOM 1561 C C . VAL B 1 28 ? 12.742 6.402 -3.186 1 96.88 28 VAL B C 1
ATOM 1563 O O . VAL B 1 28 ? 12.453 5.32 -3.701 1 96.88 28 VAL B O 1
ATOM 1566 N N . LEU B 1 29 ? 12.898 7.48 -3.875 1 95.75 29 LEU B N 1
ATOM 1567 C CA . LEU B 1 29 ? 12.781 7.449 -5.328 1 95.75 29 LEU B CA 1
ATOM 1568 C C . LEU B 1 29 ? 13.898 6.613 -5.945 1 95.75 29 LEU B C 1
ATOM 1570 O O . LEU B 1 29 ? 13.648 5.812 -6.848 1 95.75 29 LEU B O 1
ATOM 1574 N N . ARG B 1 30 ? 15.07 6.816 -5.438 1 94.69 30 ARG B N 1
ATOM 1575 C CA . ARG B 1 30 ? 16.203 6.055 -5.945 1 94.69 30 ARG B CA 1
ATOM 1576 C C . ARG B 1 30 ? 16.062 4.574 -5.621 1 94.69 30 ARG B C 1
ATOM 1578 O O . ARG B 1 30 ? 16.5 3.719 -6.398 1 94.69 30 ARG B O 1
ATOM 1585 N N . LEU B 1 31 ? 15.57 4.25 -4.473 1 97.31 31 LEU B N 1
ATOM 1586 C CA . LEU B 1 31 ? 15.32 2.863 -4.098 1 97.31 31 LEU B CA 1
ATOM 1587 C C . LEU B 1 31 ? 14.328 2.215 -5.062 1 97.31 31 LEU B C 1
ATOM 1589 O O . LEU B 1 31 ? 14.609 1.155 -5.629 1 97.31 31 LEU B O 1
ATOM 1593 N N . LEU B 1 32 ? 13.211 2.889 -5.258 1 97.75 32 LEU B N 1
ATOM 1594 C CA . LEU B 1 32 ? 12.117 2.273 -6.012 1 97.75 32 LEU B CA 1
ATOM 1595 C C . LEU B 1 32 ? 12.438 2.246 -7.5 1 97.75 32 LEU B C 1
ATOM 1597 O O . LEU B 1 32 ? 11.93 1.393 -8.234 1 97.75 32 LEU B O 1
ATOM 1601 N N . ALA B 1 33 ? 13.328 3.109 -7.914 1 95.81 33 ALA B N 1
ATOM 1602 C CA . ALA B 1 33 ? 13.773 3.123 -9.305 1 95.81 33 ALA B CA 1
ATOM 1603 C C . ALA B 1 33 ? 14.539 1.852 -9.648 1 95.81 33 ALA B C 1
ATOM 1605 O O . ALA B 1 33 ? 14.781 1.562 -10.82 1 95.81 33 ALA B O 1
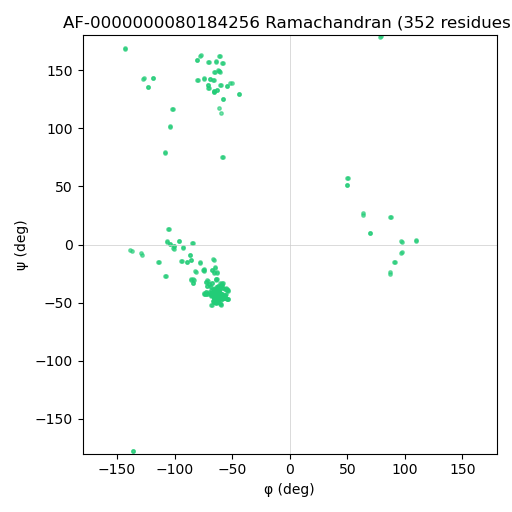ATOM 1606 N N . ASN B 1 34 ? 14.938 1.056 -8.664 1 96.31 34 ASN B N 1
ATOM 1607 C CA . ASN B 1 34 ? 15.547 -0.249 -8.906 1 96.31 34 ASN B CA 1
ATOM 1608 C C . ASN B 1 34 ? 14.562 -1.212 -9.562 1 96.31 34 ASN B C 1
ATOM 1610 O O . ASN B 1 34 ? 14.969 -2.238 -10.117 1 96.31 34 ASN B O 1
ATOM 1614 N N . ALA B 1 35 ? 13.273 -0.942 -9.469 1 97.44 35 ALA B N 1
ATOM 1615 C CA . ALA B 1 35 ? 12.234 -1.731 -10.125 1 97.44 35 ALA B CA 1
ATOM 1616 C C . ALA B 1 35 ? 11.625 -0.965 -11.297 1 97.44 35 ALA B C 1
ATOM 1618 O O . ALA B 1 35 ? 10.477 -0.519 -11.227 1 97.44 35 ALA B O 1
ATOM 1619 N N . PRO B 1 36 ? 12.305 -0.95 -12.375 1 95.38 36 PRO B N 1
ATOM 1620 C CA . PRO B 1 36 ? 11.914 -0.033 -13.453 1 95.38 36 PRO B CA 1
ATOM 1621 C C . PRO B 1 36 ? 10.578 -0.397 -14.086 1 95.38 36 PRO B C 1
ATOM 1623 O O . PRO B 1 36 ? 9.891 0.472 -14.633 1 95.38 36 PRO B O 1
ATOM 1626 N N . ASN B 1 37 ? 10.141 -1.617 -13.969 1 97 37 ASN B N 1
ATOM 1627 C CA . ASN B 1 37 ? 8.914 -2.043 -14.641 1 97 37 ASN B CA 1
ATOM 1628 C C . ASN B 1 37 ? 7.672 -1.554 -13.898 1 97 37 ASN B C 1
ATOM 1630 O O . ASN B 1 37 ? 6.574 -1.548 -14.461 1 97 37 ASN B O 1
ATOM 1634 N N . VAL B 1 38 ? 7.855 -1.128 -12.648 1 97.69 38 VAL B N 1
ATOM 1635 C CA . VAL B 1 38 ? 6.656 -0.75 -11.906 1 97.69 38 VAL B CA 1
ATOM 1636 C C . VAL B 1 38 ? 6.836 0.644 -11.312 1 97.69 38 VAL B C 1
ATOM 1638 O O . VAL B 1 38 ? 5.871 1.259 -10.852 1 97.69 38 VAL B O 1
ATOM 1641 N N . PHE B 1 39 ? 8.055 1.222 -11.383 1 97.38 39 PHE B N 1
ATOM 1642 C CA . PHE B 1 39 ? 8.398 2.486 -10.75 1 97.38 39 PHE B CA 1
ATOM 1643 C C . PHE B 1 39 ? 7.504 3.611 -11.25 1 97.38 39 PHE B C 1
ATOM 1645 O O . PHE B 1 39 ? 6.965 4.387 -10.461 1 97.38 39 PHE B O 1
ATOM 1652 N N . ASP B 1 40 ? 7.309 3.686 -12.586 1 96 40 ASP B N 1
ATOM 1653 C CA . ASP B 1 40 ? 6.559 4.801 -13.156 1 96 40 ASP B CA 1
ATOM 1654 C C . ASP B 1 40 ? 5.113 4.793 -12.664 1 96 40 ASP B C 1
ATOM 1656 O O . ASP B 1 40 ? 4.539 5.848 -12.391 1 96 40 ASP B O 1
ATOM 1660 N N . GLY B 1 41 ? 4.512 3.611 -12.578 1 97.06 41 GLY B N 1
ATOM 1661 C CA . GLY B 1 41 ? 3.17 3.516 -12.031 1 97.06 41 GLY B CA 1
ATOM 1662 C C . GLY B 1 41 ? 3.08 3.982 -10.586 1 97.06 41 GLY B C 1
ATOM 1663 O O . GLY B 1 41 ? 2.158 4.719 -10.227 1 97.06 41 GLY B O 1
ATOM 1664 N N . TRP B 1 42 ? 4.023 3.562 -9.805 1 98 42 TRP B N 1
ATOM 1665 C CA . TRP B 1 42 ? 4.059 4.008 -8.422 1 98 42 TRP B CA 1
ATOM 1666 C C . TRP B 1 42 ? 4.203 5.523 -8.336 1 98 42 TRP B C 1
ATOM 1668 O O . TRP B 1 42 ? 3.516 6.176 -7.543 1 98 42 TRP B O 1
ATOM 1678 N N . ALA B 1 43 ? 5.129 6.023 -9.133 1 96.75 43 ALA B N 1
ATOM 1679 C CA . ALA B 1 43 ? 5.391 7.461 -9.125 1 96.75 43 ALA B CA 1
ATOM 1680 C C . ALA B 1 43 ? 4.145 8.25 -9.523 1 96.75 43 ALA B C 1
ATOM 1682 O O . ALA B 1 43 ? 3.877 9.32 -8.969 1 96.75 43 ALA B O 1
ATOM 1683 N N . GLU B 1 44 ? 3.402 7.75 -10.438 1 96.31 44 GLU B N 1
ATOM 1684 C CA . GLU B 1 44 ? 2.162 8.398 -10.844 1 96.31 44 GLU B CA 1
ATOM 1685 C C . GLU B 1 44 ? 1.146 8.422 -9.703 1 96.31 44 GLU B C 1
ATOM 1687 O O . GLU B 1 44 ? 0.476 9.43 -9.484 1 96.31 44 GLU B O 1
ATOM 1692 N N . LEU B 1 45 ? 1.014 7.34 -9.023 1 98.31 45 LEU B N 1
ATOM 1693 C CA . LEU B 1 45 ? 0.103 7.285 -7.887 1 98.31 45 LEU B CA 1
ATOM 1694 C C . LEU B 1 45 ? 0.539 8.25 -6.793 1 98.31 45 LEU B C 1
ATOM 1696 O O . LEU B 1 45 ? -0.277 9.016 -6.273 1 98.31 45 LEU B O 1
ATOM 1700 N N . ALA B 1 46 ? 1.841 8.219 -6.473 1 97.25 46 ALA B N 1
ATOM 1701 C CA . ALA B 1 46 ? 2.365 9.117 -5.445 1 97.25 46 ALA B CA 1
ATOM 1702 C C . ALA B 1 46 ? 2.137 10.578 -5.828 1 97.25 46 ALA B C 1
ATOM 1704 O O . ALA B 1 46 ? 1.69 11.375 -5 1 97.25 46 ALA B O 1
ATOM 1705 N N . GLY B 1 47 ? 2.436 10.867 -7.066 1 96.06 47 GLY B N 1
ATOM 1706 C CA . GLY B 1 47 ? 2.195 12.227 -7.547 1 96.06 47 GLY B CA 1
ATOM 1707 C C . GLY B 1 47 ? 0.737 12.633 -7.469 1 96.06 47 GLY B C 1
ATOM 1708 O O . GLY B 1 47 ? 0.425 13.766 -7.09 1 96.06 47 GLY B O 1
ATOM 1709 N N . ALA B 1 48 ? -0.173 11.75 -7.816 1 97.56 48 ALA B N 1
ATOM 1710 C CA . ALA B 1 48 ? -1.607 12.023 -7.777 1 97.56 48 ALA B CA 1
ATOM 1711 C C . ALA B 1 48 ? -2.07 12.312 -6.352 1 97.56 48 ALA B C 1
ATOM 1713 O O . ALA B 1 48 ? -2.893 13.203 -6.125 1 97.56 48 ALA B O 1
ATOM 1714 N N . ILE B 1 49 ? -1.554 11.586 -5.387 1 98.25 49 ILE B N 1
ATOM 1715 C CA . ILE B 1 49 ? -1.92 11.766 -3.986 1 98.25 49 ILE B CA 1
ATOM 1716 C C . ILE B 1 49 ? -1.531 13.172 -3.527 1 98.25 49 ILE B C 1
ATOM 1718 O O . ILE B 1 49 ? -2.322 13.859 -2.881 1 98.25 49 ILE B O 1
ATOM 1722 N N . PHE B 1 50 ? -0.386 13.625 -3.939 1 96.38 50 PHE B N 1
ATOM 1723 C CA . PHE B 1 50 ? 0.104 14.914 -3.473 1 96.38 50 PHE B CA 1
ATOM 1724 C C . PHE B 1 50 ? -0.522 16.047 -4.27 1 96.38 50 PHE B C 1
ATOM 1726 O O . PHE B 1 50 ? -0.64 17.172 -3.773 1 96.38 50 PHE B O 1
ATOM 1733 N N . ALA B 1 51 ? -0.971 15.797 -5.434 1 96.94 51 ALA B N 1
ATOM 1734 C CA . ALA B 1 51 ? -1.582 16.828 -6.277 1 96.94 51 ALA B CA 1
ATOM 1735 C C . ALA B 1 51 ? -3.082 16.922 -6.02 1 96.94 51 ALA B C 1
ATOM 1737 O O . ALA B 1 51 ? -3.727 17.891 -6.438 1 96.94 51 ALA B O 1
ATOM 1738 N N . SER B 1 52 ? -3.654 15.922 -5.367 1 98.25 52 SER B N 1
ATOM 1739 C CA . SER B 1 52 ? -5.098 15.859 -5.172 1 98.25 52 SER B CA 1
ATOM 1740 C C . SER B 1 52 ? -5.594 17.031 -4.328 1 98.25 52 SER B C 1
ATOM 1742 O O . SER B 1 52 ? -5.012 17.344 -3.285 1 98.25 52 SER B O 1
ATOM 1744 N N . PRO B 1 53 ? -6.629 17.656 -4.766 1 98.19 53 PRO B N 1
ATOM 1745 C CA . PRO B 1 53 ? -7.211 18.766 -3.994 1 98.19 53 PRO B CA 1
ATOM 1746 C C . PRO B 1 53 ? -8.18 18.281 -2.92 1 98.19 53 PRO B C 1
ATOM 1748 O O . PRO B 1 53 ? -8.797 19.094 -2.225 1 98.19 53 PRO B O 1
ATOM 1751 N N . THR B 1 54 ? -8.398 16.953 -2.758 1 98.44 54 THR B N 1
ATOM 1752 C CA . THR B 1 54 ? -9.43 16.391 -1.888 1 98.44 54 THR B CA 1
ATOM 1753 C C . THR B 1 54 ? -9.164 16.75 -0.431 1 98.44 54 THR B C 1
ATOM 1755 O O . THR B 1 54 ? -10.094 17.078 0.311 1 98.44 54 THR B O 1
ATOM 1758 N N . PHE B 1 55 ? -7.891 16.656 -0.07 1 98.56 55 PHE B N 1
ATOM 1759 C CA . PHE B 1 55 ? -7.488 17 1.289 1 98.56 55 PHE B CA 1
ATOM 1760 C C . PHE B 1 55 ? -6.5 18.156 1.283 1 98.56 55 PHE B C 1
ATOM 1762 O O . PHE B 1 55 ? -5.695 18.297 0.36 1 98.56 55 PHE B O 1
ATOM 1769 N N . SER B 1 56 ? -6.617 19.047 2.299 1 98.56 56 SER B N 1
ATOM 1770 C CA . SER B 1 56 ? -5.543 20.016 2.521 1 98.56 56 SER B CA 1
ATOM 1771 C C . SER B 1 56 ? -4.215 19.297 2.771 1 98.56 56 SER B C 1
ATOM 1773 O O . SER B 1 56 ? -4.191 18.141 3.186 1 98.56 56 SER B O 1
ATOM 1775 N N . ALA B 1 57 ? -3.131 20.031 2.482 1 98.44 57 ALA B N 1
ATOM 1776 C CA . ALA B 1 57 ? -1.811 19.5 2.797 1 98.44 57 ALA B CA 1
ATOM 1777 C C . ALA B 1 57 ? -1.725 19.078 4.262 1 98.44 57 ALA B C 1
ATOM 1779 O O . ALA B 1 57 ? -1.138 18.047 4.578 1 98.44 57 ALA B O 1
ATOM 1780 N N . ARG B 1 58 ? -2.316 19.875 5.098 1 98.69 58 ARG B N 1
ATOM 1781 C CA . ARG B 1 58 ? -2.293 19.594 6.531 1 98.69 58 ARG B CA 1
ATOM 1782 C C . ARG B 1 58 ? -2.959 18.25 6.84 1 98.69 58 ARG B C 1
ATOM 1784 O O . ARG B 1 58 ? -2.367 17.391 7.5 1 98.69 58 ARG B O 1
ATOM 1791 N N . LEU B 1 59 ? -4.176 17.984 6.352 1 98.88 59 LEU B N 1
ATOM 1792 C CA . LEU B 1 59 ? -4.891 16.75 6.672 1 98.88 59 LEU B CA 1
ATOM 1793 C C . LEU B 1 59 ? -4.211 15.547 6.031 1 98.88 59 LEU B C 1
ATOM 1795 O O . LEU B 1 59 ? -4.152 14.469 6.629 1 98.88 59 LEU B O 1
ATOM 1799 N N . ARG B 1 60 ? -3.684 15.734 4.824 1 98.88 60 ARG B N 1
ATOM 1800 C CA . ARG B 1 60 ? -2.912 14.672 4.188 1 98.88 60 ARG B CA 1
ATOM 1801 C C . ARG B 1 60 ? -1.743 14.242 5.066 1 98.88 60 ARG B C 1
ATOM 1803 O O . ARG B 1 60 ? -1.506 13.047 5.254 1 98.88 60 ARG B O 1
ATOM 1810 N N . GLU B 1 61 ? -1.016 15.234 5.609 1 98.81 61 GLU B N 1
ATOM 1811 C CA . GLU B 1 61 ? 0.141 14.914 6.441 1 98.81 61 GLU B CA 1
ATOM 1812 C C . GLU B 1 61 ? -0.287 14.328 7.785 1 98.81 61 GLU B C 1
ATOM 1814 O O . GLU B 1 61 ? 0.406 13.484 8.352 1 98.81 61 GLU B O 1
ATOM 1819 N N . VAL B 1 62 ? -1.487 14.758 8.328 1 98.94 62 VAL B N 1
ATOM 1820 C CA . VAL B 1 62 ? -2.043 14.117 9.516 1 98.94 62 VAL B CA 1
ATOM 1821 C C . VAL B 1 62 ? -2.201 12.617 9.266 1 98.94 62 VAL B C 1
ATOM 1823 O O . VAL B 1 62 ? -1.777 11.797 10.086 1 98.94 62 VAL B O 1
ATOM 1826 N N . ILE B 1 63 ? -2.748 12.211 8.125 1 98.94 63 ILE B N 1
ATOM 1827 C CA . ILE B 1 63 ? -2.99 10.82 7.762 1 98.94 63 ILE B CA 1
ATOM 1828 C C . ILE B 1 63 ? -1.659 10.086 7.617 1 98.94 63 ILE B C 1
ATOM 1830 O O . ILE B 1 63 ? -1.449 9.039 8.234 1 98.94 63 ILE B O 1
ATOM 1834 N N . ILE B 1 64 ? -0.762 10.656 6.879 1 98.94 64 ILE B N 1
ATOM 1835 C CA . ILE B 1 64 ? 0.482 9.992 6.508 1 98.94 64 ILE B CA 1
ATOM 1836 C C . ILE B 1 64 ? 1.358 9.812 7.742 1 98.94 64 ILE B C 1
ATOM 1838 O O . ILE B 1 64 ? 1.942 8.742 7.945 1 98.94 64 ILE B O 1
ATOM 1842 N N . LEU B 1 65 ? 1.465 10.812 8.594 1 98.94 65 LEU B N 1
ATOM 1843 C CA . LEU B 1 65 ? 2.27 10.719 9.805 1 98.94 65 LEU B CA 1
ATOM 1844 C C . LEU B 1 65 ? 1.719 9.641 10.742 1 98.94 65 LEU B C 1
ATOM 1846 O O . LEU B 1 65 ? 2.482 8.875 11.328 1 98.94 65 LEU B O 1
ATOM 1850 N N . ARG B 1 66 ? 0.393 9.586 10.914 1 98.94 66 ARG B N 1
ATOM 1851 C CA . ARG B 1 66 ? -0.184 8.578 11.797 1 98.94 66 ARG B CA 1
ATOM 1852 C C . ARG B 1 66 ? 0.08 7.172 11.273 1 98.94 66 ARG B C 1
ATOM 1854 O O . ARG B 1 66 ? 0.442 6.273 12.039 1 98.94 66 ARG B O 1
ATOM 1861 N N . VAL B 1 67 ? -0.054 6.992 9.953 1 98.94 67 VAL B N 1
ATOM 1862 C CA . VAL B 1 67 ? 0.219 5.695 9.344 1 98.94 67 VAL B CA 1
ATOM 1863 C C . VAL B 1 67 ? 1.688 5.332 9.539 1 98.94 67 VAL B C 1
ATOM 1865 O O . VAL B 1 67 ? 2.008 4.203 9.922 1 98.94 67 VAL B O 1
ATOM 1868 N N . GLY B 1 68 ? 2.598 6.324 9.203 1 98.81 68 GLY B N 1
ATOM 1869 C CA . GLY B 1 68 ? 4.02 6.078 9.375 1 98.81 68 GLY B CA 1
ATOM 1870 C C . GLY B 1 68 ? 4.387 5.637 10.773 1 98.81 68 GLY B C 1
ATOM 1871 O O . GLY B 1 68 ? 5.246 4.77 10.953 1 98.81 68 GLY B O 1
ATOM 1872 N N . HIS B 1 69 ? 3.75 6.223 11.773 1 98.81 69 HIS B N 1
ATOM 1873 C CA . HIS B 1 69 ? 3.969 5.844 13.164 1 98.81 69 HIS B CA 1
ATOM 1874 C C . HIS B 1 69 ? 3.475 4.426 13.438 1 98.81 69 HIS B C 1
ATOM 1876 O O . HIS B 1 69 ? 4.195 3.611 14.016 1 98.81 69 HIS B O 1
ATOM 1882 N N . LEU B 1 70 ? 2.273 4.105 13.023 1 98.69 70 LEU B N 1
ATOM 1883 C CA . LEU B 1 70 ? 1.646 2.816 13.305 1 98.69 70 LEU B CA 1
ATOM 1884 C C . LEU B 1 70 ? 2.389 1.685 12.609 1 98.69 70 LEU B C 1
ATOM 1886 O O . LEU B 1 70 ? 2.395 0.549 13.086 1 98.69 70 LEU B O 1
ATOM 1890 N N . GLN B 1 71 ? 3.092 2.023 11.523 1 98.56 71 GLN B N 1
ATOM 1891 C CA . GLN B 1 71 ? 3.873 1.043 10.773 1 98.56 71 GLN B CA 1
ATOM 1892 C C . GLN B 1 71 ? 5.336 1.056 11.219 1 98.56 71 GLN B C 1
ATOM 1894 O O . GLN B 1 71 ? 6.164 0.34 10.648 1 98.56 71 GLN B O 1
ATOM 1899 N N . ASN B 1 72 ? 5.668 1.868 12.219 1 98.19 72 ASN B N 1
ATOM 1900 C CA . ASN B 1 72 ? 7.031 1.988 12.727 1 98.19 72 ASN B CA 1
ATOM 1901 C C . ASN B 1 72 ? 8.031 2.211 11.594 1 98.19 72 ASN B C 1
ATOM 1903 O O . ASN B 1 72 ? 9.008 1.474 11.477 1 98.19 72 ASN B O 1
ATOM 1907 N N . SER B 1 73 ? 7.781 3.154 10.758 1 98.5 73 SER B N 1
ATOM 1908 C CA . SER B 1 73 ? 8.648 3.453 9.617 1 98.5 73 SER B CA 1
ATOM 1909 C C . SER B 1 73 ? 9.484 4.699 9.875 1 98.5 73 SER B C 1
ATOM 1911 O O . SER B 1 73 ? 9.023 5.82 9.656 1 98.5 73 SER B O 1
ATOM 1913 N N . PRO B 1 74 ? 10.742 4.578 10.227 1 98.12 74 PRO B N 1
ATOM 1914 C CA . PRO B 1 74 ? 11.57 5.754 10.516 1 98.12 74 PRO B CA 1
ATOM 1915 C C . PRO B 1 74 ? 11.719 6.684 9.32 1 98.12 74 PRO B C 1
ATOM 1917 O O . PRO B 1 74 ? 11.695 7.906 9.477 1 98.12 74 PRO B O 1
ATOM 1920 N N . TYR B 1 75 ? 11.852 6.164 8.164 1 98.38 75 TYR B N 1
ATOM 1921 C CA . TYR B 1 75 ? 12.055 6.992 6.98 1 98.38 75 TYR B CA 1
ATOM 1922 C C . TYR B 1 75 ? 10.82 7.836 6.688 1 98.38 75 TYR B C 1
ATOM 1924 O O . TYR B 1 75 ? 10.93 9.039 6.422 1 98.38 75 TYR B O 1
ATOM 1932 N N . GLU B 1 76 ? 9.609 7.191 6.668 1 98.31 76 GLU B N 1
ATOM 1933 C CA . GLU B 1 76 ? 8.383 7.949 6.43 1 98.31 76 GLU B CA 1
ATOM 1934 C C . GLU B 1 76 ? 8.227 9.078 7.441 1 98.31 76 GLU B C 1
ATOM 1936 O O . GLU B 1 76 ? 7.875 10.203 7.074 1 98.31 76 GLU B O 1
ATOM 1941 N N . LEU B 1 77 ? 8.516 8.711 8.703 1 98.25 77 LEU B N 1
ATOM 1942 C CA . LEU B 1 77 ? 8.352 9.719 9.742 1 98.25 77 LEU B CA 1
ATOM 1943 C C . LEU B 1 77 ? 9.328 10.875 9.531 1 98.25 77 LEU B C 1
ATOM 1945 O O . LEU B 1 77 ? 8.945 12.039 9.609 1 98.25 77 LEU B O 1
ATOM 1949 N N . ALA B 1 78 ? 10.547 10.594 9.227 1 97.5 78 ALA B N 1
ATOM 1950 C CA . ALA B 1 78 ? 11.555 11.633 9.016 1 97.5 78 ALA B CA 1
ATOM 1951 C C . ALA B 1 78 ? 11.148 12.578 7.891 1 97.5 78 ALA B C 1
ATOM 1953 O O . ALA B 1 78 ? 11.281 13.797 8.016 1 97.5 78 ALA B O 1
ATOM 1954 N N . GLN B 1 79 ? 10.641 12.039 6.832 1 96.56 79 GLN B N 1
ATOM 1955 C CA . GLN B 1 79 ? 10.25 12.828 5.668 1 96.56 79 GLN B CA 1
ATOM 1956 C C . GLN B 1 79 ? 8.984 13.633 5.949 1 96.56 79 GLN B C 1
ATOM 1958 O O . GLN B 1 79 ? 8.922 14.828 5.633 1 96.56 79 GLN B O 1
ATOM 1963 N N . HIS B 1 80 ? 8.031 13.086 6.598 1 98 80 HIS B N 1
ATOM 1964 C CA . HIS B 1 80 ? 6.703 13.695 6.652 1 98 80 HIS B CA 1
ATOM 1965 C C . HIS B 1 80 ? 6.547 14.57 7.891 1 98 80 HIS B C 1
ATOM 1967 O O . HIS B 1 80 ? 5.613 15.375 7.973 1 98 80 HIS B O 1
ATOM 1973 N N . VAL B 1 81 ? 7.473 14.422 8.844 1 97.62 81 VAL B N 1
ATOM 1974 C CA . VAL B 1 81 ? 7.523 15.414 9.914 1 97.62 81 VAL B CA 1
ATOM 1975 C C . VAL B 1 81 ? 7.844 16.797 9.328 1 97.62 81 VAL B C 1
ATOM 1977 O O . VAL B 1 81 ? 7.234 17.797 9.711 1 97.62 81 VAL B O 1
ATOM 1980 N N . VAL B 1 82 ? 8.758 16.844 8.383 1 96.44 82 VAL B N 1
ATOM 1981 C CA . VAL B 1 82 ? 9.141 18.094 7.727 1 96.44 82 VAL B CA 1
ATOM 1982 C C . VAL B 1 82 ? 7.961 18.625 6.922 1 96.44 82 VAL B C 1
ATOM 1984 O O . VAL B 1 82 ? 7.617 19.812 7.023 1 96.44 82 VAL B O 1
ATOM 1987 N N . LEU B 1 83 ? 7.285 17.781 6.18 1 96.62 83 LEU B N 1
ATOM 1988 C CA . LEU B 1 83 ? 6.145 18.188 5.359 1 96.62 83 LEU B CA 1
ATOM 1989 C C . LEU B 1 83 ? 4.965 18.594 6.23 1 96.62 83 LEU B C 1
ATOM 1991 O O . LEU B 1 83 ? 4.246 19.547 5.902 1 96.62 83 LEU B O 1
ATOM 1995 N N . GLY B 1 84 ? 4.773 17.812 7.367 1 98 84 GLY B N 1
ATOM 1996 C CA . GLY B 1 84 ? 3.715 18.156 8.305 1 98 84 GLY B CA 1
ATOM 1997 C C . GLY B 1 84 ? 3.898 19.516 8.93 1 98 84 GLY B C 1
ATOM 1998 O O . GLY B 1 84 ? 2.947 20.297 9.016 1 98 84 GLY B O 1
ATOM 1999 N N . ALA B 1 85 ? 5.125 19.828 9.312 1 97.88 85 ALA B N 1
ATOM 2000 C CA . ALA B 1 85 ? 5.422 21.141 9.867 1 97.88 85 ALA B CA 1
ATOM 2001 C C . ALA B 1 85 ? 5.18 22.234 8.836 1 97.88 85 ALA B C 1
ATOM 2003 O O . ALA B 1 85 ? 4.562 23.266 9.141 1 97.88 85 ALA B O 1
ATOM 2004 N N . ALA B 1 86 ? 5.598 22 7.629 1 97.06 86 ALA B N 1
ATOM 2005 C CA . ALA B 1 86 ? 5.402 22.953 6.543 1 97.06 86 ALA B CA 1
ATOM 2006 C C . ALA B 1 86 ? 3.918 23.172 6.258 1 97.06 86 ALA B C 1
ATOM 2008 O O . ALA B 1 86 ? 3.512 24.25 5.82 1 97.06 86 ALA B O 1
ATOM 2009 N N . ALA B 1 87 ? 3.084 22.188 6.609 1 98.06 87 ALA B N 1
ATOM 2010 C CA . ALA B 1 87 ? 1.651 22.234 6.332 1 98.06 87 ALA B CA 1
ATOM 2011 C C . ALA B 1 87 ? 0.888 22.828 7.512 1 98.06 87 ALA B C 1
ATOM 2013 O O . ALA B 1 87 ? -0.343 22.906 7.484 1 98.06 87 ALA B O 1
ATOM 2014 N N . GLY B 1 88 ? 1.621 23.156 8.602 1 98.5 88 GLY B N 1
ATOM 2015 C CA . GLY B 1 88 ? 0.994 23.906 9.68 1 98.5 88 GLY B CA 1
ATOM 2016 C C . GLY B 1 88 ? 0.781 23.078 10.93 1 98.5 88 GLY B C 1
ATOM 2017 O O . GLY B 1 88 ? 0.192 23.547 11.906 1 98.5 88 GLY B O 1
ATOM 2018 N N . LEU B 1 89 ? 1.217 21.859 10.953 1 98.75 89 LEU B N 1
ATOM 2019 C CA . LEU B 1 89 ? 1.133 21.062 12.172 1 98.75 89 LEU B CA 1
ATOM 2020 C C . LEU B 1 89 ? 2.127 21.562 13.219 1 98.75 89 LEU B C 1
ATOM 2022 O O . LEU B 1 89 ? 3.275 21.875 12.891 1 98.75 89 LEU B O 1
ATOM 2026 N N . THR B 1 90 ? 1.712 21.656 14.469 1 98.56 90 THR B N 1
ATOM 2027 C CA . THR B 1 90 ? 2.58 22.078 15.562 1 98.56 90 THR B CA 1
ATOM 2028 C C . THR B 1 90 ? 3.453 20.906 16.031 1 98.56 90 THR B C 1
ATOM 2030 O O . THR B 1 90 ? 3.129 19.75 15.789 1 98.56 90 THR B O 1
ATOM 2033 N N . PRO B 1 91 ? 4.539 21.281 16.672 1 98.06 91 PRO B N 1
ATOM 2034 C CA . PRO B 1 91 ? 5.359 20.219 17.25 1 98.06 91 PRO B CA 1
ATOM 2035 C C . PRO B 1 91 ? 4.57 19.312 18.172 1 98.06 91 PRO B C 1
ATOM 2037 O O . PRO B 1 91 ? 4.785 18.094 18.188 1 98.06 91 PRO B O 1
ATOM 2040 N N . GLN B 1 92 ? 3.68 19.859 18.938 1 98.31 92 GLN B N 1
ATOM 2041 C CA . GLN B 1 92 ? 2.846 19.078 19.844 1 98.31 92 GLN B CA 1
ATOM 2042 C C . GLN B 1 92 ? 1.959 18.109 19.078 1 98.31 92 GLN B C 1
ATOM 2044 O O . GLN B 1 92 ? 1.787 16.953 19.484 1 98.31 92 GLN B O 1
ATOM 2049 N N . GLN B 1 93 ? 1.411 18.531 18 1 98.81 93 GLN B N 1
ATOM 2050 C CA . GLN B 1 93 ? 0.566 17.688 17.172 1 98.81 93 GLN B CA 1
ATOM 2051 C C . GLN B 1 93 ? 1.384 16.578 16.5 1 98.81 93 GLN B C 1
ATOM 2053 O O . GLN B 1 93 ? 0.955 15.43 16.438 1 98.81 93 GLN B O 1
ATOM 2058 N N . ILE B 1 94 ? 2.52 16.938 15.984 1 98.81 94 ILE B N 1
ATOM 2059 C CA . ILE B 1 94 ? 3.396 15.961 15.359 1 98.81 94 ILE B CA 1
ATOM 2060 C C . ILE B 1 94 ? 3.818 14.914 16.391 1 98.81 94 ILE B C 1
ATOM 2062 O O . ILE B 1 94 ? 3.787 13.711 16.109 1 98.81 94 ILE B O 1
ATOM 2066 N N . ASP B 1 95 ? 4.164 15.359 17.625 1 98.56 95 ASP B N 1
ATOM 2067 C CA . ASP B 1 95 ? 4.504 14.422 18.688 1 98.56 95 ASP B CA 1
ATOM 2068 C C . ASP B 1 95 ? 3.338 13.484 18.984 1 98.56 95 ASP B C 1
ATOM 2070 O O . ASP B 1 95 ? 3.539 12.281 19.188 1 98.56 95 ASP B O 1
ATOM 2074 N N . ALA B 1 96 ? 2.188 14 19.047 1 98.75 96 ALA B N 1
ATOM 2075 C CA . ALA B 1 96 ? 1.003 13.195 19.328 1 98.75 96 ALA B CA 1
ATOM 2076 C C . ALA B 1 96 ? 0.748 12.188 18.203 1 98.75 96 ALA B C 1
ATOM 2078 O O . ALA B 1 96 ? 0.455 11.016 18.469 1 98.75 96 ALA B O 1
ATOM 2079 N N . LEU B 1 97 ? 0.871 12.641 16.984 1 98.88 97 LEU B N 1
ATOM 2080 C CA . LEU B 1 97 ? 0.633 11.766 15.836 1 98.88 97 LEU B CA 1
ATOM 2081 C C . LEU B 1 97 ? 1.651 10.633 15.789 1 98.88 97 LEU B C 1
ATOM 2083 O O . LEU B 1 97 ? 1.35 9.539 15.305 1 98.88 97 LEU B O 1
ATOM 2087 N N . THR B 1 98 ? 2.879 10.875 16.297 1 98.12 98 THR B N 1
ATOM 2088 C CA . THR B 1 98 ? 3.98 9.93 16.141 1 98.12 98 THR B CA 1
ATOM 2089 C C . THR B 1 98 ? 4.25 9.188 17.438 1 98.12 98 THR B C 1
ATOM 2091 O O . THR B 1 98 ? 5.316 8.594 17.609 1 98.12 98 THR B O 1
ATOM 2094 N N . GLY B 1 99 ? 3.363 9.242 18.422 1 96.38 99 GLY B N 1
ATOM 2095 C CA . GLY B 1 99 ? 3.326 8.312 19.531 1 96.38 99 GLY B CA 1
ATOM 2096 C C . GLY B 1 99 ? 4.012 8.844 20.781 1 96.38 99 GLY B C 1
ATOM 2097 O O . GLY B 1 99 ? 4.047 8.164 21.812 1 96.38 99 GLY B O 1
ATOM 2098 N N . SER B 1 100 ? 4.512 10.086 20.75 1 95.19 100 SER B N 1
ATOM 2099 C CA . SER B 1 100 ? 5.227 10.609 21.906 1 95.19 100 SER B CA 1
ATOM 2100 C C . SER B 1 100 ? 4.395 11.648 22.656 1 95.19 100 SER B C 1
ATOM 2102 O O . SER B 1 100 ? 4.875 12.273 23.594 1 95.19 100 SER B O 1
ATOM 2104 N N . GLY B 1 101 ? 3.223 11.883 22.234 1 95.19 101 GLY B N 1
ATOM 2105 C CA . GLY B 1 101 ? 2.322 12.844 22.859 1 95.19 101 GLY B CA 1
ATOM 2106 C C . GLY B 1 101 ? 0.904 12.328 23 1 95.19 101 GLY B C 1
ATOM 2107 O O . GLY B 1 101 ? 0.629 11.164 22.703 1 95.19 101 GLY B O 1
ATOM 2108 N N . ASN B 1 102 ? 0.055 13.156 23.5 1 96.62 102 ASN B N 1
ATOM 2109 C CA . ASN B 1 102 ? -1.349 12.844 23.734 1 96.62 102 ASN B CA 1
ATOM 2110 C C . ASN B 1 102 ? -2.25 13.43 22.656 1 96.62 102 ASN B C 1
ATOM 2112 O O . ASN B 1 102 ? -2.357 14.656 22.531 1 96.62 102 ASN B O 1
ATOM 2116 N N . LEU B 1 103 ? -2.896 12.57 21.953 1 97.81 103 LEU B N 1
ATOM 2117 C CA . LEU B 1 103 ? -3.76 13.008 20.859 1 97.81 103 LEU B CA 1
ATOM 2118 C C . LEU B 1 103 ? -4.875 13.906 21.375 1 97.81 103 LEU B C 1
ATOM 2120 O O . LEU B 1 103 ? -5.234 14.891 20.719 1 97.81 103 LEU B O 1
ATOM 2124 N N . ASP B 1 104 ? -5.328 13.633 22.578 1 96.88 104 ASP B N 1
ATOM 2125 C CA . ASP B 1 104 ? -6.465 14.367 23.109 1 96.88 104 ASP B CA 1
ATOM 2126 C C . ASP B 1 104 ? -6.051 15.773 23.547 1 96.88 104 ASP B C 1
ATOM 2128 O O . ASP B 1 104 ? -6.879 16.688 23.594 1 96.88 104 ASP B O 1
ATOM 2132 N N . ALA B 1 105 ? -4.844 15.977 23.812 1 97.25 105 ALA B N 1
ATOM 2133 C CA . ALA B 1 105 ? -4.359 17.25 24.328 1 97.25 105 ALA B CA 1
ATOM 2134 C C . ALA B 1 105 ? -3.65 18.047 23.25 1 97.25 105 ALA B C 1
ATOM 2136 O O . ALA B 1 105 ? -3.248 19.203 23.469 1 97.25 105 ALA B O 1
ATOM 2137 N N . ALA B 1 106 ? -3.551 17.547 22.031 1 97.69 106 ALA B N 1
ATOM 2138 C CA . ALA B 1 106 ? -2.674 18.125 21.016 1 97.69 106 ALA B CA 1
ATOM 2139 C C . ALA B 1 106 ? -3.379 19.25 20.266 1 97.69 106 ALA B C 1
ATOM 2141 O O . ALA B 1 106 ? -2.75 19.969 19.484 1 97.69 106 ALA B O 1
ATOM 2142 N N . GLY B 1 107 ? -4.668 19.406 20.484 1 97.69 107 GLY B N 1
ATOM 2143 C CA . GLY B 1 107 ? -5.379 20.547 19.906 1 97.69 107 GLY B CA 1
ATOM 2144 C C . GLY B 1 107 ? -5.906 20.266 18.516 1 97.69 107 GLY B C 1
ATOM 2145 O O . GLY B 1 107 ? -6.09 21.188 17.719 1 97.69 107 GLY B O 1
ATOM 2146 N N . PHE B 1 108 ? -6.117 19.016 18.156 1 98.62 108 PHE B N 1
ATOM 2147 C CA . PHE B 1 108 ? -6.754 18.672 16.891 1 98.62 108 PHE B CA 1
ATOM 2148 C C . PHE B 1 108 ? -8.227 19.062 16.906 1 98.62 108 PHE B C 1
ATOM 2150 O O . PHE B 1 108 ? -8.883 19 17.938 1 98.62 108 PHE B O 1
ATOM 2157 N N . SER B 1 109 ? -8.727 19.547 15.75 1 98.38 109 SER B N 1
ATOM 2158 C CA . SER B 1 109 ? -10.164 19.719 15.609 1 98.38 109 SER B CA 1
ATOM 2159 C C . SER B 1 109 ? -10.906 18.391 15.75 1 98.38 109 SER B C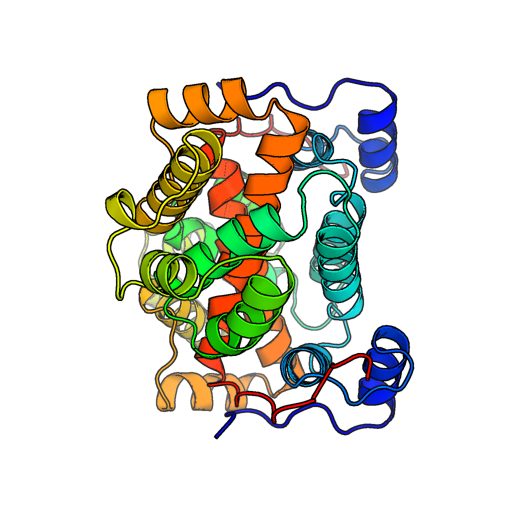 1
ATOM 2161 O O . SER B 1 109 ? -10.305 17.328 15.594 1 98.38 109 SER B O 1
ATOM 2163 N N . PRO B 1 110 ? -12.18 18.406 15.992 1 98.31 110 PRO B N 1
ATOM 2164 C CA . PRO B 1 110 ? -12.961 17.156 16.062 1 98.31 110 PRO B CA 1
ATOM 2165 C C . PRO B 1 110 ? -12.891 16.344 14.766 1 98.31 110 PRO B C 1
ATOM 2167 O O . PRO B 1 110 ? -12.836 15.117 14.805 1 98.31 110 PRO B O 1
ATOM 2170 N N . ASP B 1 111 ? -12.883 17 13.609 1 98.5 111 ASP B N 1
ATOM 2171 C CA . ASP B 1 111 ? -12.789 16.312 12.32 1 98.5 111 ASP B CA 1
ATOM 2172 C C . ASP B 1 111 ? -11.445 15.617 12.164 1 98.5 111 ASP B C 1
ATOM 2174 O O . ASP B 1 111 ? -11.383 14.461 11.758 1 98.5 111 ASP B O 1
ATOM 2178 N N . GLU B 1 112 ? -10.391 16.359 12.477 1 98.75 112 GLU B N 1
ATOM 2179 C CA . GLU B 1 112 ? -9.07 15.75 12.406 1 98.75 112 GLU B CA 1
ATOM 2180 C C . GLU B 1 112 ? -8.953 14.562 13.359 1 98.75 112 GLU B C 1
ATOM 2182 O O . GLU B 1 112 ? -8.367 13.539 13.008 1 98.75 112 GLU B O 1
ATOM 2187 N N . ARG B 1 113 ? -9.484 14.727 14.539 1 98.69 113 ARG B N 1
ATOM 2188 C CA . ARG B 1 113 ? -9.43 13.656 15.531 1 98.69 113 ARG B CA 1
ATOM 2189 C C . ARG B 1 113 ? -10.18 12.422 15.039 1 98.69 113 ARG B C 1
ATOM 2191 O O . ARG B 1 113 ? -9.719 11.289 15.234 1 98.69 113 ARG B O 1
ATOM 2198 N N . LEU B 1 114 ? -11.305 12.625 14.445 1 98.81 114 LEU B N 1
ATOM 2199 C CA . LEU B 1 114 ? -12.055 11.508 13.875 1 98.81 114 LEU B CA 1
ATOM 2200 C C . LEU B 1 114 ? -11.234 10.789 12.805 1 98.81 114 LEU B C 1
ATOM 2202 O O . LEU B 1 114 ? -11.18 9.555 12.789 1 98.81 114 LEU B O 1
ATOM 2206 N N . VAL B 1 115 ? -10.586 11.539 11.93 1 98.94 115 VAL B N 1
ATOM 2207 C CA . VAL B 1 115 ? -9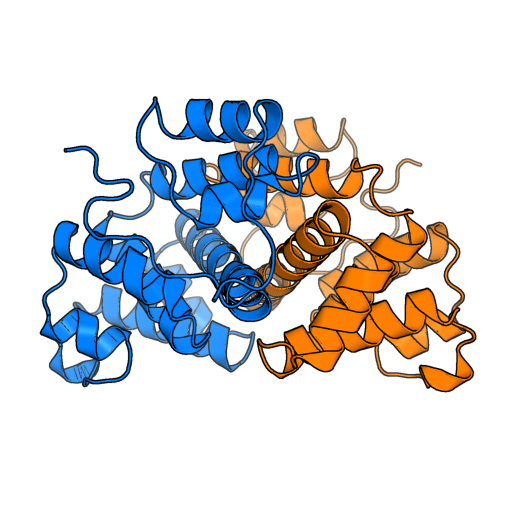.75 10.969 10.883 1 98.94 115 VAL B CA 1
ATOM 2208 C C . VAL B 1 115 ? -8.602 10.172 11.508 1 98.94 115 VAL B C 1
ATOM 2210 O O . VAL B 1 115 ? -8.32 9.039 11.094 1 98.94 115 VAL B O 1
ATOM 2213 N N . ILE B 1 116 ? -7.973 10.742 12.523 1 98.94 116 ILE B N 1
ATOM 2214 C CA . ILE B 1 116 ? -6.879 10.07 13.219 1 98.94 116 ILE B CA 1
ATOM 2215 C C . ILE B 1 116 ? -7.375 8.75 13.805 1 98.94 116 ILE B C 1
ATOM 2217 O O . ILE B 1 116 ? -6.711 7.719 13.68 1 98.94 116 ILE B O 1
ATOM 2221 N N . ASP B 1 117 ? -8.539 8.75 14.43 1 98.88 117 ASP B N 1
ATOM 2222 C CA . ASP B 1 117 ? -9.102 7.551 15.055 1 98.88 117 ASP B CA 1
ATOM 2223 C C . ASP B 1 117 ? -9.414 6.484 14.008 1 98.88 117 ASP B C 1
ATOM 2225 O O . ASP B 1 117 ? -9.156 5.297 14.227 1 98.88 117 ASP B O 1
ATOM 2229 N N . VAL B 1 118 ? -9.961 6.879 12.922 1 98.88 118 VAL B N 1
ATOM 2230 C CA . VAL B 1 118 ? -10.312 5.965 11.844 1 98.88 118 VAL B CA 1
ATOM 2231 C C . VAL B 1 118 ? -9.047 5.344 11.266 1 98.88 118 VAL B C 1
ATOM 2233 O O . VAL B 1 118 ? -8.969 4.125 11.07 1 98.88 118 VAL B O 1
ATOM 2236 N N . VAL B 1 119 ? -8.016 6.18 10.969 1 98.94 119 VAL B N 1
ATOM 2237 C CA . VAL B 1 119 ? -6.734 5.699 10.453 1 98.94 119 VAL B CA 1
ATOM 2238 C C . VAL B 1 119 ? -6.105 4.727 11.445 1 98.94 119 VAL B C 1
ATOM 2240 O O . VAL B 1 119 ? -5.621 3.662 11.062 1 98.94 119 VAL B O 1
ATOM 224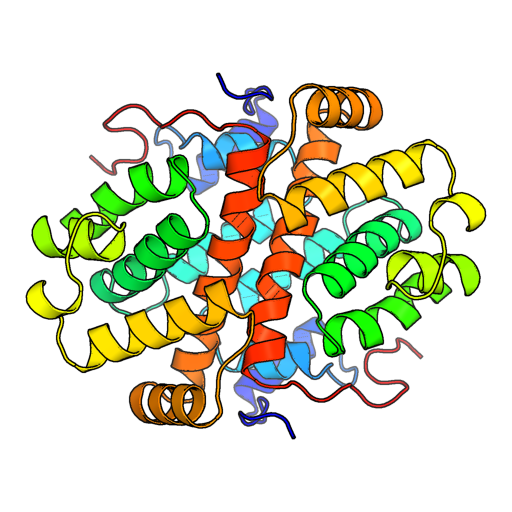3 N N . THR B 1 120 ? -6.16 5.055 12.727 1 98.88 120 THR B N 1
ATOM 2244 C CA . THR B 1 120 ? -5.57 4.223 13.773 1 98.88 120 THR B CA 1
ATOM 2245 C C . THR B 1 120 ? -6.266 2.865 13.844 1 98.88 120 THR B C 1
ATOM 2247 O O . THR B 1 120 ? -5.609 1.823 13.82 1 98.88 120 THR B O 1
ATOM 2250 N N . GLU B 1 121 ? -7.59 2.875 13.906 1 98.94 121 GLU B N 1
ATOM 2251 C CA . GLU B 1 121 ? -8.367 1.641 13.961 1 98.94 121 GLU B CA 1
ATOM 2252 C C . GLU B 1 121 ? -8.094 0.755 12.75 1 98.94 121 GLU B C 1
ATOM 2254 O O . GLU B 1 121 ? -7.859 -0.447 12.898 1 98.94 121 GLU B O 1
ATOM 2259 N N . LEU B 1 122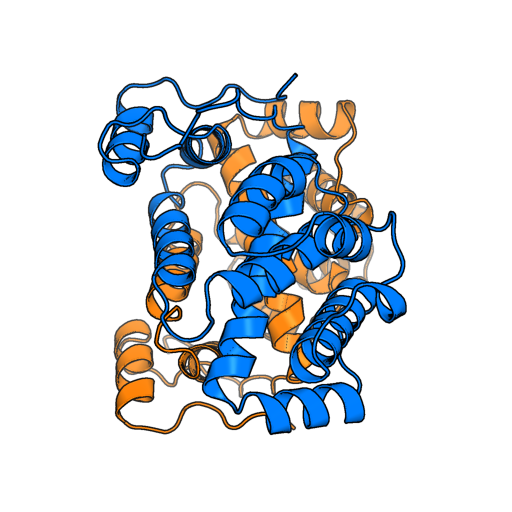 ? -8.094 1.355 11.578 1 98.88 122 LEU B N 1
ATOM 2260 C CA . LEU B 1 122 ? -7.891 0.611 10.344 1 98.88 122 LEU B CA 1
ATOM 2261 C C . LEU B 1 122 ? -6.512 -0.043 10.32 1 98.88 122 LEU B C 1
ATOM 2263 O O . LEU B 1 122 ? -6.387 -1.226 9.992 1 98.88 122 LEU B O 1
ATOM 2267 N N . CYS B 1 123 ? -5.473 0.714 10.648 1 98.75 123 CYS B N 1
ATOM 2268 C CA . CYS B 1 123 ? -4.109 0.199 10.602 1 98.75 123 CYS B CA 1
ATOM 2269 C C . CYS B 1 123 ? -3.895 -0.874 11.664 1 98.75 123 CYS B C 1
ATOM 2271 O O . CYS B 1 123 ? -3.145 -1.827 11.445 1 98.75 123 CYS B O 1
ATOM 2273 N N . GLU B 1 124 ? -4.543 -0.784 12.805 1 98.31 124 GLU B N 1
ATOM 2274 C CA . GLU B 1 124 ? -4.32 -1.703 13.922 1 98.31 124 GLU B CA 1
ATOM 2275 C C . GLU B 1 124 ? -5.137 -2.98 13.75 1 98.31 124 GLU B C 1
ATOM 2277 O O . GLU B 1 124 ? -4.699 -4.059 14.156 1 98.31 124 GLU B O 1
ATOM 2282 N N . THR B 1 125 ? -6.328 -2.867 13.148 1 98.19 125 THR B N 1
ATOM 2283 C CA . THR B 1 125 ? -7.227 -4.016 13.172 1 98.19 125 THR B CA 1
ATOM 2284 C C . THR B 1 125 ? -7.434 -4.562 11.758 1 98.19 125 THR B C 1
ATOM 2286 O O . THR B 1 125 ? -7.945 -5.672 11.586 1 98.19 125 THR B O 1
ATOM 2289 N N . HIS B 1 126 ? -7.039 -3.752 10.695 1 97.94 126 HIS B N 1
ATOM 2290 C CA . HIS B 1 126 ? -7.219 -4.07 9.281 1 97.94 126 HIS B CA 1
ATOM 2291 C C . HIS B 1 126 ? -8.695 -4.008 8.891 1 97.94 126 HIS B C 1
ATOM 2293 O O . HIS B 1 126 ? -9.07 -4.469 7.809 1 97.94 126 HIS B O 1
ATOM 2299 N N . TRP B 1 127 ? -9.492 -3.477 9.836 1 97.56 127 TRP B N 1
ATOM 2300 C CA . TRP B 1 127 ? -10.93 -3.318 9.633 1 97.56 127 TRP B CA 1
ATOM 2301 C C . TRP B 1 127 ? -11.43 -2.031 10.273 1 97.56 127 TRP B C 1
ATOM 2303 O O . TRP B 1 127 ? -10.688 -1.354 10.984 1 97.56 127 TRP B O 1
ATOM 2313 N N . LEU B 1 128 ? -12.672 -1.691 9.938 1 98.62 128 LEU B N 1
ATOM 2314 C CA . LEU B 1 128 ? -13.383 -0.617 10.625 1 98.62 128 LEU B CA 1
ATOM 2315 C C . LEU B 1 128 ? -14.695 -1.12 11.203 1 98.62 128 LEU B C 1
ATOM 2317 O O . LEU B 1 128 ? -15.422 -1.873 10.555 1 98.62 128 LEU B O 1
ATOM 2321 N N . ARG B 1 129 ? -14.938 -0.731 12.398 1 98.62 129 ARG B N 1
ATOM 2322 C CA . ARG B 1 129 ? -16.25 -0.97 12.969 1 98.62 129 ARG B CA 1
ATOM 2323 C C . ARG B 1 129 ? -17.328 -0.196 12.211 1 98.62 129 ARG B C 1
ATOM 2325 O O . ARG B 1 129 ? -17.031 0.823 11.578 1 98.62 129 ARG B O 1
ATOM 2332 N N . ASP B 1 130 ? -18.516 -0.693 12.352 1 98.19 130 ASP B N 1
ATOM 2333 C CA . ASP B 1 130 ? -19.641 -0.057 11.664 1 98.19 130 ASP B CA 1
ATOM 2334 C C . ASP B 1 130 ? -19.75 1.419 12.039 1 98.19 130 ASP B C 1
ATOM 2336 O O . ASP B 1 130 ? -19.922 2.275 11.172 1 98.19 130 ASP B O 1
ATOM 2340 N N . ASP B 1 131 ? -19.594 1.706 13.297 1 98.56 131 ASP B N 1
ATOM 2341 C CA . ASP B 1 131 ? -19.75 3.08 13.766 1 98.56 131 ASP B CA 1
ATOM 2342 C C . ASP B 1 131 ? -18.625 3.967 13.266 1 98.56 131 ASP B C 1
ATOM 2344 O O . ASP B 1 131 ? -18.844 5.117 12.891 1 98.56 131 ASP B O 1
ATOM 2348 N N . SER B 1 132 ? -17.391 3.432 13.297 1 98.69 132 SER B N 1
ATOM 2349 C CA . SER B 1 132 ? -16.25 4.176 12.797 1 98.69 132 SER B CA 1
ATOM 2350 C C . SER B 1 132 ? -16.406 4.504 11.312 1 98.69 132 SER B C 1
ATOM 2352 O O . SER B 1 132 ? -16.141 5.633 10.891 1 98.69 132 SER B O 1
ATOM 2354 N N . PHE B 1 133 ? -16.859 3.514 10.57 1 98.81 133 PHE B N 1
ATOM 2355 C CA . PHE B 1 133 ? -17.047 3.707 9.141 1 98.81 133 PHE B CA 1
ATOM 2356 C C . PHE B 1 133 ? -18.141 4.73 8.875 1 98.81 133 PHE B C 1
ATOM 2358 O O . PHE B 1 133 ? -17.984 5.625 8.039 1 98.81 133 PHE B O 1
ATOM 2365 N N . ALA B 1 134 ? -19.188 4.594 9.562 1 98.62 134 ALA B N 1
ATOM 2366 C CA . ALA B 1 134 ? -20.328 5.5 9.375 1 98.62 134 ALA B CA 1
ATOM 2367 C C . ALA B 1 134 ? -19.938 6.938 9.711 1 98.62 134 ALA B C 1
ATOM 2369 O O . ALA B 1 134 ? -20.312 7.871 9.008 1 98.62 134 ALA B O 1
ATOM 2370 N N . ALA B 1 135 ? -19.219 7.152 10.773 1 98.81 135 ALA B N 1
ATOM 2371 C CA . ALA B 1 135 ? -18.781 8.484 11.18 1 98.81 135 ALA B CA 1
ATOM 2372 C C . ALA B 1 135 ? -17.844 9.094 10.133 1 98.81 135 ALA B C 1
ATOM 2374 O O . ALA B 1 135 ? -17.969 10.273 9.789 1 98.81 135 ALA B O 1
ATOM 2375 N N . ALA B 1 136 ? -16.953 8.281 9.617 1 98.88 136 ALA B N 1
ATOM 2376 C CA . ALA B 1 136 ? -16.016 8.75 8.586 1 98.88 136 ALA B CA 1
ATOM 2377 C C . ALA B 1 136 ? -16.766 9.117 7.305 1 98.88 136 ALA B C 1
ATOM 2379 O O . ALA B 1 136 ? -16.484 10.148 6.688 1 98.88 136 ALA B O 1
ATOM 2380 N N . ARG B 1 137 ? -17.656 8.258 6.965 1 98.75 137 ARG B N 1
ATOM 2381 C CA . ARG B 1 137 ? -18.422 8.508 5.746 1 98.75 137 ARG B CA 1
ATOM 2382 C C . ARG B 1 137 ? -19.281 9.75 5.879 1 98.75 137 ARG B C 1
ATOM 2384 O O . ARG B 1 137 ? -19.422 10.523 4.93 1 98.75 137 ARG B O 1
ATOM 2391 N N . ALA B 1 138 ? -19.844 9.922 7.043 1 98.75 138 ALA B N 1
ATOM 2392 C CA . ALA B 1 138 ? -20.656 11.109 7.293 1 98.75 138 ALA B CA 1
ATOM 2393 C C . ALA B 1 138 ? -19.812 12.383 7.191 1 98.75 138 ALA B C 1
ATOM 2395 O O . ALA B 1 138 ? -20.266 13.398 6.672 1 98.75 138 ALA B O 1
ATOM 2396 N N . LEU B 1 139 ? -18.656 12.305 7.645 1 98.81 139 LEU B N 1
ATOM 2397 C CA . LEU B 1 139 ? -17.75 13.453 7.664 1 98.81 139 LEU B CA 1
ATOM 2398 C C . LEU B 1 139 ? -17.219 13.75 6.266 1 98.81 139 LEU B C 1
ATOM 2400 O O . LEU B 1 139 ? -17.188 14.906 5.844 1 98.81 139 LEU B O 1
ATOM 2404 N N . LEU B 1 140 ? -16.844 12.703 5.516 1 98.75 140 LEU B N 1
ATOM 2405 C CA . LEU B 1 140 ? -16 12.898 4.344 1 98.75 140 LEU B CA 1
ATOM 2406 C C . LEU B 1 140 ? -16.797 12.695 3.059 1 98.75 140 LEU B C 1
ATOM 2408 O O . LEU B 1 140 ? -16.453 13.242 2.012 1 98.75 140 LEU B O 1
ATOM 2412 N N . GLY B 1 141 ? -17.844 11.891 3.146 1 98.12 141 GLY B N 1
ATOM 2413 C CA . GLY B 1 141 ? -18.5 11.438 1.935 1 98.12 141 GLY B CA 1
ATOM 2414 C C . GLY B 1 141 ? -17.766 10.32 1.232 1 98.12 141 GLY B C 1
ATOM 2415 O O . GLY B 1 141 ? -16.688 9.914 1.665 1 98.12 141 GLY B O 1
ATOM 2416 N N . ASP B 1 142 ? -18.297 9.828 0.135 1 97.06 142 ASP B N 1
ATOM 2417 C CA . ASP B 1 142 ? -17.797 8.625 -0.53 1 97.06 142 ASP B CA 1
ATOM 2418 C C . ASP B 1 142 ? -16.469 8.891 -1.211 1 97.06 142 ASP B C 1
ATOM 2420 O O . ASP B 1 142 ? -15.531 8.086 -1.101 1 97.06 142 ASP B O 1
ATOM 2424 N N . GLU B 1 143 ? -16.344 10.016 -1.861 1 96.88 143 GLU B N 1
ATOM 2425 C CA . GLU B 1 143 ? -15.148 10.312 -2.635 1 96.88 143 GLU B CA 1
ATOM 2426 C C . GLU B 1 143 ? -13.945 10.516 -1.722 1 96.88 143 GLU B C 1
ATOM 2428 O O . GLU B 1 143 ? -12.93 9.82 -1.855 1 96.88 143 GLU B O 1
ATOM 2433 N N . ALA B 1 144 ? -14.047 11.359 -0.737 1 98.69 144 ALA B N 1
ATOM 2434 C CA . ALA B 1 144 ? -12.93 11.672 0.151 1 98.69 144 ALA B CA 1
ATOM 2435 C C . ALA B 1 144 ? -12.602 10.484 1.049 1 98.69 144 ALA B C 1
ATOM 2437 O O . ALA B 1 144 ? -11.43 10.242 1.367 1 98.69 144 ALA B O 1
ATOM 2438 N N . LEU B 1 145 ? -13.617 9.703 1.449 1 98.88 145 LEU B N 1
ATOM 2439 C CA . LEU B 1 145 ? -13.344 8.508 2.246 1 98.88 145 LEU B CA 1
ATOM 2440 C C . LEU B 1 145 ? -12.562 7.48 1.438 1 98.88 145 LEU B C 1
ATOM 2442 O O . LEU B 1 145 ? -11.586 6.906 1.932 1 98.88 145 LEU B O 1
ATOM 2446 N N . THR B 1 146 ? -12.977 7.266 0.216 1 98.69 146 THR B N 1
ATOM 2447 C CA . THR B 1 146 ? -12.25 6.328 -0.632 1 98.69 146 THR B CA 1
ATOM 2448 C C . THR B 1 146 ? -10.805 6.785 -0.822 1 98.69 146 THR B C 1
ATOM 2450 O O . THR B 1 146 ? -9.875 5.98 -0.717 1 98.69 146 THR B O 1
ATOM 2453 N N . GLU B 1 147 ? -10.617 8.047 -1.05 1 98.88 147 GLU B N 1
ATOM 2454 C CA . GLU B 1 147 ? -9.258 8.562 -1.232 1 98.88 147 GLU B CA 1
ATOM 2455 C C . GLU B 1 147 ? -8.445 8.445 0.054 1 98.88 147 GLU B C 1
ATOM 2457 O O . GLU B 1 147 ? -7.258 8.117 0.016 1 98.88 147 GLU B O 1
ATOM 2462 N N . LEU B 1 148 ? -9.086 8.734 1.218 1 98.94 148 LEU B N 1
ATOM 2463 C CA . LEU B 1 148 ? -8.414 8.523 2.494 1 98.94 148 LEU B CA 1
ATOM 2464 C C . LEU B 1 148 ? -7.91 7.09 2.613 1 98.94 148 LEU B C 1
ATOM 2466 O O . LEU B 1 148 ? -6.754 6.863 2.971 1 98.94 148 LEU B O 1
ATOM 2470 N N . LEU B 1 149 ? -8.734 6.145 2.299 1 98.94 149 LEU B N 1
ATOM 2471 C CA . LEU B 1 149 ? -8.367 4.738 2.391 1 98.94 149 LEU B CA 1
ATOM 2472 C C . LEU B 1 149 ? -7.215 4.41 1.442 1 98.94 149 LEU B C 1
ATOM 2474 O O . LEU B 1 149 ? -6.332 3.623 1.782 1 98.94 149 LEU B O 1
ATOM 2478 N N . MET B 1 150 ? -7.211 5.051 0.278 1 98.94 150 MET B N 1
ATOM 2479 C CA . MET B 1 150 ? -6.148 4.809 -0.69 1 98.94 150 MET B CA 1
ATOM 2480 C C . MET B 1 150 ? -4.836 5.426 -0.222 1 98.94 150 MET B C 1
ATOM 2482 O O . MET B 1 150 ? -3.76 4.875 -0.468 1 98.94 150 MET B O 1
ATOM 2486 N N . ILE B 1 151 ? -4.891 6.578 0.431 1 98.94 151 ILE B N 1
ATOM 2487 C CA . ILE B 1 151 ? -3.689 7.172 1.013 1 98.94 151 ILE B CA 1
ATOM 2488 C C . ILE B 1 151 ? -3.141 6.254 2.105 1 98.94 151 ILE B C 1
ATOM 2490 O O . ILE B 1 151 ? -1.949 5.938 2.119 1 98.94 151 ILE B O 1
ATOM 2494 N N . VAL B 1 152 ? -4.027 5.766 2.992 1 98.94 152 VAL B N 1
ATOM 2495 C CA . VAL B 1 152 ? -3.615 4.84 4.039 1 98.94 152 VAL B CA 1
ATOM 2496 C C . VAL B 1 152 ? -2.994 3.592 3.414 1 98.94 152 VAL B C 1
ATOM 2498 O O . VAL B 1 152 ? -1.911 3.162 3.818 1 98.94 152 VAL B O 1
ATOM 2501 N N . SER B 1 153 ? -3.662 3.072 2.424 1 98.88 153 SER B N 1
ATOM 2502 C CA . SER B 1 153 ? -3.184 1.889 1.718 1 98.88 153 SER B CA 1
ATOM 2503 C C . SER B 1 153 ? -1.759 2.086 1.211 1 98.88 153 SER B C 1
ATOM 2505 O O . SER B 1 153 ? -0.898 1.227 1.41 1 98.88 153 SER B O 1
ATOM 2507 N N . SER B 1 154 ? -1.488 3.195 0.597 1 98.81 154 SER B N 1
ATOM 2508 C CA . SER B 1 154 ? -0.218 3.486 -0.062 1 98.81 154 SER B CA 1
ATOM 2509 C C . SER B 1 154 ? 0.917 3.594 0.95 1 98.81 154 SER B C 1
ATOM 2511 O O . SER B 1 154 ? 1.968 2.973 0.781 1 98.81 154 SER B O 1
ATOM 2513 N N . TYR B 1 155 ? 0.673 4.277 2.02 1 98.88 155 TYR B N 1
ATOM 2514 C CA . TYR B 1 155 ? 1.758 4.527 2.963 1 98.88 155 TYR B CA 1
ATOM 2515 C C . TYR B 1 155 ? 1.907 3.371 3.943 1 98.88 155 TYR B C 1
ATOM 2517 O O . TYR B 1 155 ? 3.01 3.088 4.414 1 98.88 155 TYR B O 1
ATOM 2525 N N . TYR B 1 156 ? 0.792 2.693 4.238 1 98.88 156 TYR B N 1
ATOM 2526 C CA . TYR B 1 156 ? 0.818 1.471 5.031 1 98.88 156 TYR B CA 1
ATOM 2527 C C . TYR B 1 156 ? 1.707 0.417 4.383 1 98.88 156 TYR B C 1
ATOM 2529 O O . TYR B 1 156 ? 2.549 -0.191 5.047 1 98.88 156 TYR B O 1
ATOM 2537 N N . GLY B 1 157 ? 1.532 0.257 3.111 1 98.81 157 GLY B N 1
ATOM 2538 C CA . GLY B 1 157 ? 2.338 -0.698 2.367 1 98.81 157 GLY B CA 1
ATOM 2539 C C . GLY B 1 157 ? 3.764 -0.227 2.141 1 98.81 157 GLY B C 1
ATOM 2540 O O . GLY B 1 157 ? 4.707 -1.009 2.268 1 98.81 157 GLY B O 1
ATOM 2541 N N . LEU B 1 158 ? 3.949 1.044 1.801 1 98.88 158 LEU B N 1
ATOM 2542 C CA . LEU B 1 158 ? 5.27 1.589 1.506 1 98.88 158 LEU B CA 1
ATOM 2543 C C . LEU B 1 158 ? 6.203 1.422 2.699 1 98.88 158 LEU B C 1
ATOM 2545 O O . LEU B 1 158 ? 7.402 1.192 2.525 1 98.88 158 LEU B O 1
ATOM 2549 N N . ALA B 1 159 ? 5.695 1.491 3.873 1 98.88 159 ALA B N 1
ATOM 2550 C CA . ALA B 1 159 ? 6.488 1.326 5.086 1 98.88 159 ALA B CA 1
ATOM 2551 C C . ALA B 1 159 ? 7.223 -0.012 5.086 1 98.88 159 ALA B C 1
ATOM 2553 O O . ALA B 1 159 ? 8.367 -0.101 5.539 1 98.88 159 ALA B O 1
ATOM 2554 N N . LEU B 1 160 ? 6.594 -1.088 4.582 1 98.81 160 LEU B N 1
ATOM 2555 C CA . LEU B 1 160 ? 7.219 -2.404 4.543 1 98.81 160 LEU B CA 1
ATOM 2556 C C . LEU B 1 160 ? 8.461 -2.389 3.652 1 98.81 160 LEU B C 1
ATOM 2558 O O . LEU B 1 160 ? 9.477 -3.002 3.986 1 98.81 160 LEU B O 1
ATOM 2562 N N . VAL B 1 161 ? 8.352 -1.703 2.502 1 98.88 161 VAL B N 1
ATOM 2563 C CA . VAL B 1 161 ? 9.477 -1.627 1.577 1 98.88 161 VAL B CA 1
ATOM 2564 C C . VAL B 1 161 ? 10.656 -0.916 2.248 1 98.88 161 VAL B C 1
ATOM 2566 O O . VAL B 1 161 ? 11.773 -1.427 2.254 1 98.88 161 VAL B O 1
ATOM 2569 N N . LEU B 1 162 ? 10.312 0.212 2.803 1 98.81 162 LEU B N 1
ATOM 2570 C CA . LEU B 1 162 ? 11.328 1.059 3.41 1 98.81 162 LEU B CA 1
ATOM 2571 C C . LEU B 1 162 ? 11.984 0.358 4.598 1 98.81 162 LEU B C 1
ATOM 2573 O O . LEU B 1 162 ? 13.203 0.419 4.766 1 98.81 162 LEU B O 1
ATOM 2577 N N . ASN B 1 163 ? 11.234 -0.306 5.398 1 98.75 163 ASN B N 1
ATOM 2578 C CA . ASN B 1 163 ? 11.734 -1.044 6.555 1 98.75 163 ASN B CA 1
ATOM 2579 C C . ASN B 1 163 ? 12.578 -2.244 6.133 1 98.75 163 ASN B C 1
ATOM 2581 O O . ASN B 1 163 ? 13.617 -2.525 6.738 1 98.75 163 ASN B O 1
ATOM 2585 N N . ALA B 1 164 ? 12.117 -2.949 5.117 1 98.81 164 ALA B N 1
ATOM 2586 C CA . ALA B 1 164 ? 12.812 -4.148 4.66 1 98.81 164 ALA B CA 1
ATOM 2587 C C . ALA B 1 164 ? 14.242 -3.832 4.238 1 98.81 164 ALA B C 1
ATOM 2589 O O . ALA B 1 164 ? 15.148 -4.637 4.449 1 98.81 164 ALA B O 1
ATOM 2590 N N . VAL B 1 165 ? 14.414 -2.629 3.666 1 98.62 165 VAL B N 1
ATOM 2591 C CA . VAL B 1 165 ? 15.727 -2.311 3.125 1 98.62 165 VAL B CA 1
ATOM 2592 C C . VAL B 1 165 ? 16.484 -1.421 4.109 1 98.62 165 VAL B C 1
ATOM 2594 O O . VAL B 1 165 ? 17.641 -1.047 3.857 1 98.62 165 VAL B O 1
ATOM 2597 N N . ASP B 1 166 ? 15.836 -1.075 5.238 1 98.19 166 ASP B N 1
ATOM 2598 C CA . ASP B 1 166 ? 16.438 -0.169 6.211 1 98.19 166 ASP B CA 1
ATOM 2599 C C . ASP B 1 166 ? 16.953 1.1 5.535 1 98.19 166 ASP B C 1
ATOM 2601 O O . ASP B 1 166 ? 18.125 1.446 5.668 1 98.19 166 ASP B O 1
ATOM 2605 N N . LEU B 1 167 ? 16.031 1.779 4.863 1 98.31 167 LEU B N 1
ATOM 2606 C CA . LEU B 1 167 ? 16.391 2.898 4.004 1 98.31 167 LEU B CA 1
ATOM 2607 C C . LEU B 1 167 ? 16.953 4.055 4.824 1 98.31 167 LEU B C 1
ATOM 2609 O O . LEU B 1 167 ? 16.359 4.473 5.816 1 98.31 167 LEU B O 1
ATOM 2613 N N . ASP B 1 168 ? 18.078 4.594 4.402 1 97.38 168 ASP B N 1
ATOM 2614 C CA . ASP B 1 168 ? 18.688 5.734 5.062 1 97.38 168 ASP B CA 1
ATOM 2615 C C . ASP B 1 168 ? 17.828 6.984 4.938 1 97.38 168 ASP B C 1
ATOM 2617 O O . ASP B 1 168 ? 17.234 7.234 3.881 1 97.38 168 ASP B O 1
ATOM 2621 N N . ILE B 1 169 ? 17.797 7.73 5.98 1 96.81 169 ILE B N 1
ATOM 2622 C CA . ILE B 1 169 ? 17.094 9.016 5.988 1 96.81 169 ILE B CA 1
ATOM 2623 C C . ILE B 1 169 ? 17.844 10.016 5.117 1 96.81 169 ILE B C 1
ATOM 2625 O O . ILE B 1 169 ? 19.078 10.07 5.156 1 96.81 169 ILE B O 1
ATOM 2629 N N . ASP B 1 170 ? 17.109 10.703 4.332 1 94.19 170 ASP B N 1
ATOM 2630 C CA . ASP B 1 170 ? 17.734 11.688 3.451 1 94.19 170 ASP B CA 1
ATOM 2631 C C . ASP B 1 170 ? 18.453 12.773 4.254 1 94.19 170 ASP B C 1
ATOM 2633 O O . ASP B 1 170 ? 18.016 13.141 5.344 1 94.19 170 ASP B O 1
ATOM 2637 N N . ALA B 1 171 ? 19.469 13.273 3.682 1 87.38 171 ALA B N 1
ATOM 2638 C CA . ALA B 1 171 ? 20.125 14.43 4.273 1 87.38 171 ALA B CA 1
ATOM 2639 C C . ALA B 1 171 ? 19.219 15.656 4.258 1 87.38 171 ALA B C 1
ATOM 2641 O O . ALA B 1 171 ? 18.375 15.797 3.371 1 87.38 171 ALA B O 1
ATOM 2642 N N . PRO B 1 172 ? 19.391 16.5 5.273 1 81.88 172 PRO B N 1
ATOM 2643 C CA . PRO B 1 172 ? 18.594 17.734 5.266 1 81.88 172 PRO B CA 1
ATOM 2644 C C . PRO B 1 172 ? 18.672 18.484 3.943 1 81.88 172 PRO B C 1
ATOM 2646 O O . PRO B 1 172 ? 19.75 18.547 3.338 1 81.88 172 PRO B O 1
ATOM 2649 N N . GLY B 1 173 ? 17.625 19 3.459 1 74.88 173 GLY B N 1
ATOM 2650 C CA . GLY B 1 173 ? 17.609 19.781 2.238 1 74.88 173 GLY B CA 1
ATOM 2651 C C . GLY B 1 173 ? 17.359 18.953 0.993 1 74.88 173 GLY B C 1
ATOM 2652 O O . GLY B 1 173 ? 17.141 19.5 -0.091 1 74.88 173 GLY B O 1
ATOM 2653 N N . THR B 1 174 ? 17.5 17.609 1.138 1 73.31 174 THR B N 1
ATOM 2654 C CA . THR B 1 174 ? 17.234 16.734 0.001 1 73.31 174 THR B CA 1
ATOM 2655 C C . THR B 1 174 ? 15.758 16.781 -0.381 1 73.31 174 THR B C 1
ATOM 2657 O O . THR B 1 174 ? 14.883 16.703 0.485 1 73.31 174 THR B O 1
ATOM 2660 N N . GLY B 1 175 ? 15.438 16.953 -1.666 1 66.38 175 GLY B N 1
ATOM 2661 C CA . GLY B 1 175 ? 14.062 17.016 -2.143 1 66.38 175 GLY B CA 1
ATOM 2662 C C . GLY B 1 175 ? 13.461 18.406 -2.084 1 66.38 175 GLY B C 1
ATOM 2663 O O . GLY B 1 175 ? 12.352 18.625 -2.576 1 66.38 175 GLY B O 1
ATOM 2664 N N . ASP B 1 176 ? 14.055 19.297 -1.134 1 59.53 176 ASP B N 1
ATOM 2665 C CA . ASP B 1 176 ? 13.547 20.641 -0.896 1 59.53 176 ASP B CA 1
ATOM 2666 C C . ASP B 1 176 ? 13.633 21.484 -2.16 1 59.53 176 ASP B C 1
ATOM 2668 O O . ASP B 1 176 ? 14.562 21.328 -2.955 1 59.53 176 ASP B O 1
ATOM 2672 N N . ASP B 1 177 ? 12.281 21.891 -2.605 1 46.69 177 ASP B N 1
ATOM 2673 C CA . ASP B 1 177 ? 12.406 23 -3.541 1 46.69 177 ASP B CA 1
ATOM 2674 C C . ASP B 1 177 ? 13.109 24.188 -2.891 1 46.69 177 ASP B C 1
ATOM 2676 O O . ASP B 1 177 ? 12.664 24.703 -1.862 1 46.69 177 ASP B O 1
ATOM 2680 N N . ALA B 1 178 ? 14.359 24.281 -2.646 1 37 178 ALA B N 1
ATOM 2681 C CA . ALA B 1 178 ? 14.938 25.578 -2.256 1 37 178 ALA B CA 1
ATOM 2682 C C . ALA B 1 178 ? 14.25 26.719 -2.98 1 37 178 ALA B C 1
ATOM 2684 O O . ALA B 1 178 ? 13.93 26.625 -4.168 1 37 178 ALA B O 1
#

InterPro domains:
  IPR003779 Alkyl hydroperoxide reductase AhpD/CMD-like [PF02627] (36-99)
  IPR029032 AhpD-like [G3DSA:1.20.1290.10] (5-173)
  IPR029032 AhpD-like [SSF69118] (3-172)

Foldseek 3Di:
DFQDDFADDPVLVVLQCVLLVNFFGFSLSRRLSVPVVCSVVLSVVVVCLVPDPLDQLQLLLLLLLLLCLLLVFPQSLLVSVVSNVVSPQDPQCSCCSNPNHPNVPRDDDPLSSLLSVLSNCCLVVVDDDPVSVVVNCVSRNDPSSVSSVVSSVSSNVSSCVCVVRVGDHDDPPGSDPD/DFQDDFADDPVLVVLQCVLLVNFFGFSLSRRLSVPVVCSVVLSVVVVCLVPDPLDQLQLLLLLLLLLCLLLVFPQSLLVSVVSNVVSPQDPQCSCCSNPNHPNVPRDDDPLSSLLSVLSNCCLVVVDDDPVSVVVNCVSRNDPSSVSSVVSSVSSNVSSCVCVVRVGDHDDPPGSDPD

Solvent-accessible surface area (backbone atoms only — not comparable to full-atom values): 18614 Å² total; per-residue (Å²): 117,48,71,58,86,55,44,76,46,68,72,37,40,50,59,45,32,68,71,47,74,69,44,58,72,43,53,68,53,28,43,46,32,38,16,66,66,35,30,64,20,46,49,40,23,54,50,25,59,73,65,33,81,84,50,55,67,39,57,49,31,54,54,51,35,34,41,19,40,79,54,69,18,68,48,54,37,63,55,38,52,56,53,22,43,75,42,67,46,46,72,56,36,51,32,17,46,55,71,76,42,49,61,88,75,37,72,64,52,72,68,56,47,49,51,52,50,46,54,50,44,29,73,74,66,42,33,54,55,71,66,53,46,50,53,47,38,70,73,49,33,68,39,50,40,43,39,50,37,51,51,48,15,52,51,52,9,45,27,37,41,42,40,49,33,43,49,60,69,68,58,90,72,56,58,54,83,122,118,46,71,57,85,54,44,74,45,67,71,36,40,49,59,45,33,68,71,48,72,68,45,58,70,44,52,68,54,28,44,45,32,38,16,66,66,35,30,63,21,47,50,40,23,56,50,24,60,72,67,32,81,85,50,55,66,40,58,50,31,54,54,50,35,34,40,20,39,77,55,69,18,68,48,55,37,64,56,36,52,57,53,22,44,74,41,67,47,47,72,57,36,51,32,17,46,56,71,76,43,50,63,88,75,38,72,65,52,72,66,56,46,51,51,52,51,47,53,50,44,29,72,76,68,41,32,53,52,70,66,56,46,50,53,47,36,70,74,51,33,67,39,49,40,43,39,50,36,51,52,49,15,52,50,52,10,45,28,37,41,43,40,48,32,43,49,61,69,68,58,89,72,57,59,53,82,124

Radius of gyration: 19.69 Å; Cα contacts (8 Å, |Δi|>4): 535; chains: 2; bounding box: 46×56×47 Å

Sequence (356 aa):
MTRIPLASTDQQLERVRQLTGGRRPLNVLRLLANAPNVFDGWAELAGAIFASPTFSARLREVIILRVGHLQNSPYELAQHVVLGAAAGLTPQQIDALTGSGNLDAAGFSPDERLVIDVVTELCETHWLRDDSFAAARALLGDEALTELLMIVSSYYGLALVLNAVDLDIDAPGTGDDAMTRIPLASTDQQLERVRQLTGGRRPLNVLRLLANAPNVFDGWAELAGAIFASPTFSARLREVIILRVGHLQNSPYELAQHVVLGAAAGLTPQQIDALTGSGNLDAAGFSPDERLVIDVVTELCETHWLRDDSFAAARALLGDEALTELLMIVSSYYGLALVLNAVDLDIDAPGTGDDA

Secondary structure (DSSP, 8-state):
--SS----SHHHHHHHHHHHTTSPPPHHHHHHTT-HHHHHHHHHHHHHHHH-SSS-HHHHHHHHHHHHHHTT-HHHHHHHHHHHHHTT--HHHHHHHTTSS-GGGTT--HHHHHHHHHHHHHHHHSS--HHHHHHHHHHHHHHHHHHHHHHHHHHHHHHHHHHHTTPPPPPTTTT---/--SS----SHHHHHHHHHHHTTSPPPHHHHHHTT-HHHHHHHHHHHHHHHH-SSS-HHHHHHHHHHHHHHTT-HHHHHHHHHHHHHTT--HHHHHHHTTSS-GGGTT--HHHHHHHHHHHHHHHHSS--HHHHHHHHHHHHHHHHHHHHHHHHHHHHHHHHHHHHTPPPPPTTTT---

Nearest PDB structures (foldseek):
  6k40-assembly3_C  TM=8.846E-01  e=1.357E-05  Deinococcus radiodurans R1 = ATCC 13939 = DSM 20539
  3lvy-assembly2_D  TM=8.423E-01  e=2.685E-05  Streptococcus mutans
  3lvy-assembly3_F  TM=8.116E-01  e=1.159E-04  Streptococcus mutans
  2gmy-assembly1_C  TM=8.701E-01  e=2.408E-04  Agrobacterium fabrum str. C58
  2oyo-assembly1_A  TM=8.599E-01  e=9.897E-04  Deinococcus geothermalis DSM 11300